Protein AF-A0A0K0E2K8-F1 (afdb_monomer)

Nearest PDB structures (foldseek):
  8th4-assembly1_A  TM=2.511E-01  e=9.649E+00  Homo sapiens

Secondary structure (DSSP, 8-state):
-HHHHHHHHHHHHHH-HHHHHHHHHHHHHT-HHHHHHHHHHHHHHHS-HHHHHHHHHHHHTTHHHHHHHHHHHHH----STT--HHHHHHHHS-HHHHHHHHH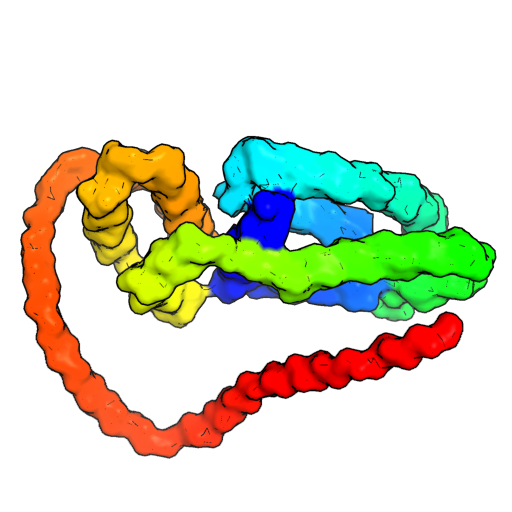HHHHHHHHHHH----HHHHHHHHHTHHHHHHHHHS---HHHHHHHHHHHHHHTTT-TTHHHHHHHHHHHHHHHHS---GGGS-SS--------------------------------------

Sequence (226 aa):
MIENCVAKIKVSATLDNDYNILMSNSLNEGRIDIVITLLQNKAIKFCTNFEGKMLNDFLKNMSPTVEVMDKYFKESSITGVKNNVLNVLGNVLDKNDYKEFENNLYKVRKLYSGAKLDDYYKNFYGKNHKIIDSLIYDSISKEKILKFMKELEDKLINDPRQEELRQFIINLYSIKHKDFKNTDISEKNIPIEEVEETKSNQYNTKNNEIHKNIDTIKISNSLKLE

Structure (mmCIF, N/CA/C/O backbone):
data_AF-A0A0K0E2K8-F1
#
_entry.id   AF-A0A0K0E2K8-F1
#
loop_
_atom_site.group_PDB
_atom_site.id
_atom_site.type_symbol
_atom_site.label_atom_id
_atom_site.label_alt_id
_atom_site.label_comp_id
_atom_site.label_asym_id
_atom_site.label_entity_id
_atom_site.label_seq_id
_atom_site.pdbx_PDB_ins_code
_atom_site.Cartn_x
_atom_site.Cartn_y
_atom_site.Cartn_z
_atom_site.occupancy
_atom_site.B_iso_or_equiv
_atom_site.auth_seq_id
_atom_site.auth_comp_id
_atom_site.auth_asym_id
_atom_site.auth_atom_id
_atom_site.pdbx_PDB_model_num
ATOM 1 N N . MET A 1 1 ? 1.856 -10.572 6.296 1.00 84.06 1 MET A N 1
ATOM 2 C CA . MET A 1 1 ? 1.903 -9.204 6.880 1.00 84.06 1 MET A CA 1
ATOM 3 C C . MET A 1 1 ? 2.219 -8.147 5.829 1.00 84.06 1 MET A C 1
ATOM 5 O O . MET A 1 1 ? 1.329 -7.366 5.533 1.00 84.06 1 MET A O 1
ATOM 9 N N . ILE A 1 2 ? 3.396 -8.156 5.180 1.00 89.50 2 ILE A N 1
ATOM 10 C CA . ILE A 1 2 ? 3.654 -7.265 4.021 1.00 89.50 2 ILE A CA 1
ATOM 11 C C . ILE A 1 2 ? 2.584 -7.464 2.936 1.00 89.50 2 ILE A C 1
ATOM 13 O O . ILE A 1 2 ? 2.007 -6.505 2.436 1.00 89.50 2 ILE A O 1
ATOM 17 N N . GLU A 1 3 ? 2.252 -8.722 2.641 1.00 89.75 3 GLU A N 1
ATOM 18 C CA . GLU A 1 3 ? 1.198 -9.075 1.685 1.00 89.75 3 GLU A CA 1
ATOM 19 C C . GLU A 1 3 ? -0.181 -8.529 2.080 1.00 89.75 3 GLU A C 1
ATOM 21 O O . GLU A 1 3 ? -0.920 -8.111 1.198 1.00 89.75 3 GLU A O 1
ATOM 26 N N . ASN A 1 4 ? -0.507 -8.444 3.378 1.00 89.44 4 ASN A N 1
ATOM 27 C CA . ASN A 1 4 ? -1.770 -7.853 3.832 1.00 89.44 4 ASN A CA 1
ATOM 28 C C . ASN A 1 4 ? -1.808 -6.357 3.530 1.00 89.44 4 ASN A C 1
ATOM 30 O O . ASN A 1 4 ? -2.803 -5.866 3.005 1.00 89.44 4 ASN A O 1
ATOM 34 N N . CYS A 1 5 ? -0.716 -5.640 3.810 1.00 93.62 5 CYS A N 1
ATOM 35 C CA . CYS A 1 5 ? -0.601 -4.227 3.462 1.00 93.62 5 CYS A CA 1
ATOM 36 C C . CYS A 1 5 ? -0.802 -4.012 1.964 1.00 93.62 5 CYS A C 1
ATOM 38 O O . CYS A 1 5 ? -1.668 -3.248 1.544 1.00 93.62 5 CYS A O 1
ATOM 40 N N . VAL A 1 6 ? -0.062 -4.756 1.142 1.00 95.69 6 VAL A N 1
ATOM 41 C CA . VAL A 1 6 ? -0.143 -4.637 -0.316 1.00 95.69 6 VAL A CA 1
ATOM 42 C C . VAL A 1 6 ? -1.520 -5.060 -0.837 1.00 95.69 6 VAL A C 1
ATOM 44 O O . VAL A 1 6 ? -2.041 -4.440 -1.761 1.00 95.69 6 VAL A O 1
ATOM 47 N N . ALA A 1 7 ? -2.175 -6.040 -0.215 1.00 92.31 7 ALA A N 1
ATOM 48 C CA . ALA A 1 7 ? -3.538 -6.425 -0.555 1.00 92.31 7 ALA A CA 1
ATOM 49 C C . ALA A 1 7 ? -4.560 -5.323 -0.229 1.00 92.31 7 ALA A C 1
ATOM 51 O O . ALA A 1 7 ? -5.406 -5.028 -1.071 1.00 92.31 7 ALA A O 1
ATOM 52 N N . LYS A 1 8 ? -4.459 -4.652 0.927 1.00 91.38 8 LYS A N 1
ATOM 53 C CA . LYS A 1 8 ? -5.293 -3.478 1.259 1.00 91.38 8 LYS A CA 1
ATOM 54 C C . LYS A 1 8 ? -5.076 -2.341 0.267 1.00 91.38 8 LYS A C 1
ATOM 56 O O . LYS A 1 8 ? -6.042 -1.747 -0.210 1.00 91.38 8 LYS A O 1
ATOM 61 N N . ILE A 1 9 ? -3.818 -2.085 -0.099 1.00 94.69 9 ILE A N 1
ATOM 62 C CA . ILE A 1 9 ? -3.463 -1.107 -1.133 1.00 94.69 9 ILE A CA 1
ATOM 63 C C . ILE A 1 9 ? -4.137 -1.471 -2.463 1.00 94.69 9 ILE A C 1
ATOM 65 O O . ILE A 1 9 ? -4.734 -0.597 -3.087 1.00 94.69 9 ILE A O 1
ATOM 69 N N . LYS A 1 10 ? -4.124 -2.744 -2.877 1.00 91.12 10 LYS A N 1
ATOM 70 C CA . LYS A 1 10 ? -4.803 -3.204 -4.103 1.00 91.12 10 LYS A CA 1
ATOM 71 C C . LYS A 1 10 ? -6.309 -3.024 -4.053 1.00 91.12 10 LYS A C 1
ATOM 73 O O . LYS A 1 10 ? -6.878 -2.550 -5.026 1.00 91.12 10 LYS A O 1
ATOM 78 N N . VAL A 1 11 ? -6.952 -3.357 -2.935 1.00 88.25 11 VAL A N 1
ATOM 79 C CA . VAL A 1 11 ? -8.388 -3.093 -2.776 1.00 88.25 11 VAL A CA 1
ATOM 80 C C . VAL A 1 11 ? -8.652 -1.597 -2.916 1.00 88.25 11 VAL A C 1
ATOM 82 O O . VAL A 1 11 ? -9.520 -1.207 -3.685 1.00 88.25 11 VAL A O 1
ATOM 85 N N . SER A 1 12 ? -7.840 -0.742 -2.290 1.00 89.38 12 SER A N 1
ATOM 86 C CA . SER A 1 12 ? -7.964 0.710 -2.466 1.00 89.38 12 SER A CA 1
ATOM 87 C C . SER A 1 12 ? -7.732 1.168 -3.913 1.00 89.38 12 SER A C 1
ATOM 89 O O . SER A 1 12 ? -8.353 2.126 -4.360 1.00 89.38 12 SER A O 1
ATOM 91 N N . ALA A 1 13 ? -6.874 0.474 -4.667 1.00 90.00 13 ALA A N 1
ATOM 92 C CA . ALA A 1 13 ? -6.602 0.766 -6.072 1.00 90.00 13 ALA A CA 1
ATOM 93 C C . ALA A 1 13 ? -7.797 0.444 -6.983 1.00 90.00 13 ALA A C 1
ATOM 95 O O . ALA A 1 13 ? -7.934 1.064 -8.029 1.00 90.00 13 ALA A O 1
ATOM 96 N N . THR A 1 14 ? -8.705 -0.454 -6.578 1.00 85.19 14 THR A N 1
ATOM 97 C CA . THR A 1 14 ? -9.962 -0.679 -7.323 1.00 85.19 14 THR A CA 1
ATOM 98 C C . THR A 1 14 ? -10.875 0.550 -7.328 1.00 85.19 14 THR A C 1
ATOM 100 O O . THR A 1 14 ? -11.688 0.707 -8.233 1.00 85.19 14 THR A O 1
ATOM 103 N N . LEU A 1 15 ? -10.706 1.434 -6.339 1.00 83.88 15 LEU A N 1
ATOM 104 C CA . LEU A 1 15 ? -11.428 2.696 -6.197 1.00 83.88 15 LEU A CA 1
ATOM 105 C C . LEU A 1 15 ? -10.665 3.905 -6.747 1.00 83.88 15 LEU A C 1
ATOM 107 O O . LEU A 1 15 ? -11.271 4.926 -7.056 1.00 83.88 15 LEU A O 1
ATOM 111 N N . ASP A 1 16 ? -9.341 3.803 -6.839 1.00 88.06 16 ASP A N 1
ATOM 112 C CA . ASP A 1 16 ? -8.445 4.874 -7.270 1.00 88.06 16 ASP A CA 1
ATOM 113 C C . ASP A 1 16 ? -7.843 4.518 -8.632 1.00 88.06 16 ASP A C 1
ATOM 115 O O . ASP A 1 16 ? -6.760 3.933 -8.734 1.00 88.06 16 ASP A O 1
ATOM 119 N N . ASN A 1 17 ? -8.598 4.828 -9.687 1.00 86.50 17 ASN A N 1
ATOM 120 C CA . ASN A 1 17 ? -8.241 4.461 -11.054 1.00 86.50 17 ASN A CA 1
ATOM 121 C C . ASN A 1 17 ? -6.915 5.095 -11.503 1.00 86.50 17 ASN A C 1
ATOM 123 O O . ASN A 1 17 ? -6.103 4.419 -12.132 1.00 86.50 17 ASN A O 1
ATOM 127 N N . ASP A 1 18 ? -6.665 6.354 -11.134 1.00 88.81 18 ASP A N 1
ATOM 128 C CA . ASP A 1 18 ? -5.425 7.057 -11.477 1.00 88.81 18 ASP A CA 1
ATOM 129 C C . ASP A 1 18 ? -4.217 6.366 -10.839 1.00 88.81 18 ASP A C 1
ATOM 131 O O . ASP A 1 18 ? -3.216 6.101 -11.510 1.00 88.81 18 ASP A O 1
ATOM 135 N N . TYR A 1 19 ? -4.334 5.986 -9.562 1.00 92.50 19 TYR A N 1
ATOM 136 C CA . TYR A 1 19 ? -3.318 5.179 -8.895 1.00 92.50 19 TYR A CA 1
ATOM 137 C C . TYR A 1 19 ? -3.107 3.835 -9.592 1.00 92.50 19 TYR A C 1
ATOM 139 O O . TYR A 1 19 ? -1.965 3.432 -9.804 1.00 92.50 19 TYR A O 1
ATOM 147 N N . ASN A 1 20 ? -4.185 3.124 -9.931 1.00 91.31 20 ASN A N 1
ATOM 148 C CA . ASN A 1 20 ? -4.094 1.796 -10.531 1.00 91.31 20 ASN A CA 1
ATOM 149 C C . ASN A 1 20 ? -3.420 1.837 -11.912 1.00 91.31 20 ASN A C 1
ATOM 151 O O . ASN A 1 20 ? -2.533 1.027 -12.190 1.00 91.31 20 ASN A O 1
ATOM 155 N N . ILE A 1 21 ? -3.784 2.814 -12.748 1.00 89.94 21 ILE A N 1
ATOM 156 C CA . ILE A 1 21 ? -3.154 3.049 -14.053 1.00 89.94 21 ILE A CA 1
ATOM 157 C C . ILE A 1 21 ? -1.671 3.372 -13.869 1.00 89.94 21 ILE A C 1
ATOM 159 O O . ILE A 1 21 ? -0.822 2.741 -14.500 1.00 89.94 21 ILE A O 1
ATOM 163 N N . LEU A 1 22 ? -1.339 4.309 -12.976 1.00 91.50 22 LEU A N 1
ATOM 164 C CA . LEU A 1 22 ? 0.045 4.717 -12.747 1.00 91.50 22 LEU A CA 1
ATOM 165 C C . LEU A 1 22 ? 0.896 3.573 -12.183 1.00 91.50 22 LEU A C 1
ATOM 167 O O . LEU A 1 22 ? 2.022 3.373 -12.636 1.00 91.50 22 LEU A O 1
ATOM 171 N N . MET A 1 23 ? 0.362 2.793 -11.242 1.00 93.06 23 MET A N 1
ATOM 172 C CA . MET A 1 23 ? 1.020 1.604 -10.698 1.00 93.06 23 MET A CA 1
ATOM 173 C C . MET A 1 23 ? 1.280 0.566 -11.792 1.00 93.06 23 MET A C 1
ATOM 175 O O . MET A 1 23 ? 2.405 0.088 -11.926 1.00 93.06 23 MET A O 1
ATOM 179 N N . SER A 1 24 ? 0.268 0.245 -12.603 1.00 91.31 24 SER A N 1
ATOM 180 C CA . SER A 1 24 ? 0.392 -0.709 -13.709 1.00 91.31 24 SER A CA 1
ATOM 181 C C . SER A 1 24 ? 1.441 -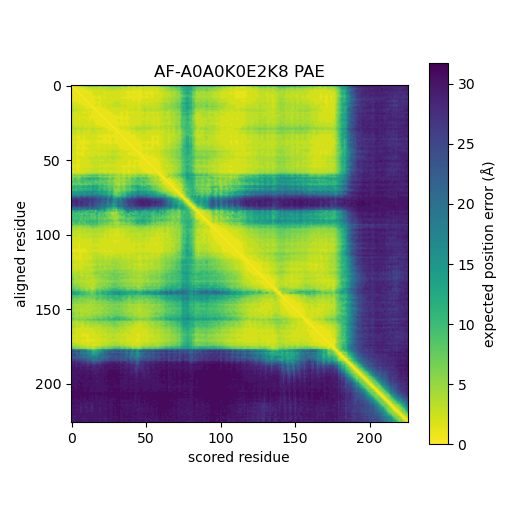0.260 -14.730 1.00 91.31 24 SER A C 1
ATOM 183 O O . SER A 1 24 ? 2.334 -1.032 -15.077 1.00 91.31 24 SER A O 1
ATOM 185 N N . ASN A 1 25 ? 1.391 1.003 -15.160 1.00 88.50 25 ASN A N 1
ATOM 186 C CA . ASN A 1 25 ? 2.360 1.556 -16.107 1.00 88.50 25 ASN A CA 1
ATOM 187 C C . ASN A 1 25 ? 3.774 1.545 -15.521 1.00 88.50 25 ASN A C 1
ATOM 189 O O . ASN A 1 25 ? 4.689 1.044 -16.163 1.00 88.50 25 ASN A O 1
ATOM 193 N N . SER A 1 26 ? 3.943 1.979 -14.269 1.00 89.38 26 SER A N 1
ATOM 194 C CA . SER A 1 26 ? 5.252 2.001 -13.601 1.00 89.38 26 SER A CA 1
ATOM 195 C C . SER A 1 26 ? 5.842 0.600 -13.445 1.00 89.38 26 SER A C 1
ATOM 197 O O . SER A 1 26 ? 7.031 0.390 -13.691 1.00 89.38 26 SER A O 1
ATOM 199 N N . LEU A 1 27 ? 5.014 -0.387 -13.082 1.00 90.31 27 LEU A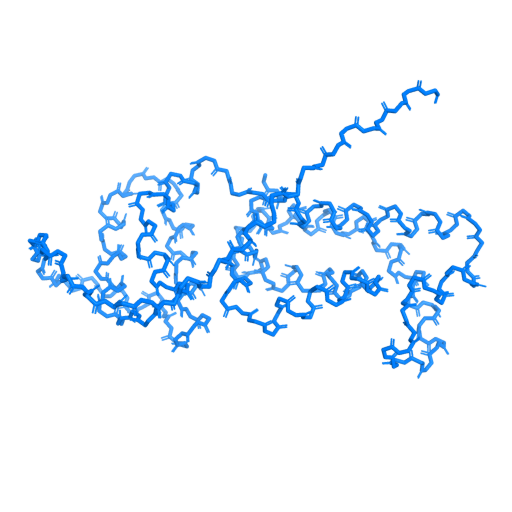 N 1
ATOM 200 C CA . LEU A 1 27 ? 5.427 -1.786 -13.022 1.00 90.31 27 LEU A CA 1
ATOM 201 C C . LEU A 1 27 ? 5.850 -2.289 -14.398 1.00 90.31 27 LEU A C 1
ATOM 203 O O . LEU A 1 27 ? 6.875 -2.960 -14.476 1.00 90.31 27 LEU A O 1
ATOM 207 N N . ASN A 1 28 ? 5.099 -1.986 -15.459 1.00 87.38 28 ASN A N 1
ATOM 208 C CA . ASN A 1 28 ? 5.380 -2.434 -16.826 1.00 87.38 28 ASN A CA 1
ATOM 209 C C . ASN A 1 28 ? 6.630 -1.781 -17.415 1.00 87.38 28 ASN A C 1
ATOM 211 O O . ASN A 1 28 ? 7.426 -2.472 -18.042 1.00 87.38 28 ASN A O 1
ATOM 215 N N . GLU A 1 29 ? 6.825 -0.492 -17.157 1.00 85.44 29 GLU A N 1
ATOM 216 C CA . GLU A 1 29 ? 7.977 0.281 -17.616 1.00 85.44 29 GLU A CA 1
ATOM 217 C C . GLU A 1 29 ? 9.244 -0.024 -16.813 1.00 85.44 29 GLU A C 1
ATOM 219 O O . GLU A 1 29 ? 10.335 0.271 -17.277 1.00 85.44 29 GLU A O 1
ATOM 224 N N . GLY A 1 30 ? 9.132 -0.617 -15.620 1.00 84.94 30 GLY A N 1
ATOM 225 C CA . GLY A 1 30 ? 10.277 -0.881 -14.745 1.00 84.94 30 GLY A CA 1
ATOM 226 C C . GLY A 1 30 ? 10.681 0.309 -13.871 1.00 84.94 30 GLY A C 1
ATOM 227 O O . GLY A 1 30 ? 11.803 0.352 -13.375 1.00 84.94 30 GLY A O 1
ATOM 228 N N . ARG A 1 31 ? 9.771 1.263 -13.643 1.00 86.50 31 ARG A N 1
ATOM 229 C CA . ARG A 1 31 ? 9.941 2.405 -12.730 1.00 86.50 31 ARG A CA 1
ATOM 230 C C . ARG A 1 31 ? 9.790 1.989 -11.266 1.00 86.50 31 ARG A C 1
ATOM 232 O O . ARG A 1 31 ? 8.812 2.336 -10.603 1.00 86.50 31 ARG A O 1
ATOM 239 N N . ILE A 1 32 ? 10.744 1.195 -10.770 1.00 88.25 32 ILE A N 1
ATOM 240 C CA . ILE A 1 32 ? 10.777 0.707 -9.379 1.00 88.25 32 ILE A CA 1
ATOM 241 C C . ILE A 1 32 ? 10.710 1.877 -8.383 1.00 88.25 32 ILE A C 1
ATOM 243 O O . ILE A 1 32 ? 10.009 1.778 -7.379 1.00 88.25 32 ILE A O 1
ATOM 247 N N . ASP A 1 33 ? 11.371 2.992 -8.685 1.00 87.31 33 ASP A N 1
ATOM 248 C CA . ASP A 1 33 ? 11.348 4.243 -7.920 1.00 87.31 33 ASP A CA 1
ATOM 249 C C . ASP A 1 33 ? 9.920 4.785 -7.703 1.00 87.31 33 ASP A C 1
ATOM 251 O O . ASP A 1 33 ? 9.506 5.070 -6.570 1.00 87.31 33 ASP A O 1
ATOM 255 N N . ILE A 1 34 ? 9.122 4.845 -8.774 1.00 88.56 34 ILE A N 1
ATOM 256 C CA . ILE A 1 34 ? 7.721 5.276 -8.705 1.00 88.56 34 ILE A CA 1
ATOM 257 C C . ILE A 1 34 ? 6.893 4.230 -7.962 1.00 88.56 34 ILE A C 1
ATOM 259 O O . ILE A 1 34 ? 6.102 4.584 -7.089 1.00 88.56 34 ILE A O 1
ATOM 263 N N . VAL A 1 35 ? 7.085 2.941 -8.253 1.00 91.69 35 VAL A N 1
ATOM 264 C CA . VAL A 1 35 ? 6.343 1.857 -7.591 1.00 91.69 35 VAL A CA 1
ATOM 265 C C . VAL A 1 35 ? 6.552 1.885 -6.075 1.00 91.69 35 VAL A C 1
ATOM 267 O O . VAL A 1 35 ? 5.577 1.795 -5.328 1.00 91.69 35 VAL A O 1
ATOM 270 N N . ILE A 1 36 ? 7.792 2.058 -5.608 1.00 92.19 36 ILE A N 1
ATOM 271 C CA . ILE A 1 36 ? 8.114 2.205 -4.181 1.00 92.19 36 ILE A CA 1
ATOM 272 C C . ILE A 1 36 ? 7.357 3.395 -3.598 1.00 92.19 36 ILE A C 1
ATOM 274 O O . ILE A 1 36 ? 6.627 3.228 -2.623 1.00 92.19 36 ILE A O 1
ATOM 278 N N . THR A 1 37 ? 7.458 4.564 -4.232 1.00 91.12 37 THR A N 1
ATOM 279 C CA . THR A 1 37 ? 6.784 5.789 -3.780 1.00 91.12 37 THR A CA 1
ATOM 280 C C . THR A 1 37 ? 5.268 5.595 -3.670 1.00 91.12 37 THR A C 1
ATOM 282 O O . THR A 1 37 ? 4.648 5.954 -2.667 1.00 91.12 37 THR A O 1
ATOM 285 N N . LEU A 1 38 ? 4.650 4.969 -4.673 1.00 93.62 38 LEU A N 1
ATOM 286 C CA . LEU A 1 38 ? 3.217 4.682 -4.697 1.00 93.62 38 LEU A CA 1
ATOM 287 C C . LEU A 1 38 ? 2.792 3.711 -3.594 1.00 93.62 38 LEU A C 1
ATOM 289 O O . LEU A 1 38 ? 1.749 3.910 -2.965 1.00 93.62 38 LEU A O 1
ATOM 293 N N . LEU A 1 39 ? 3.571 2.654 -3.362 1.00 95.75 39 LEU A N 1
ATOM 294 C CA . LEU A 1 39 ? 3.308 1.695 -2.293 1.00 95.75 39 LEU A CA 1
ATOM 295 C C . LEU A 1 39 ? 3.432 2.359 -0.920 1.00 95.75 39 LEU A C 1
ATOM 297 O O . LEU A 1 39 ? 2.532 2.210 -0.098 1.00 95.75 39 LEU A O 1
ATOM 301 N N . GLN A 1 40 ? 4.486 3.143 -0.690 1.00 94.25 40 GLN A N 1
ATOM 302 C CA . GLN A 1 40 ? 4.710 3.857 0.570 1.00 94.25 40 GLN A CA 1
ATOM 303 C C . GLN A 1 40 ? 3.595 4.864 0.865 1.00 94.25 40 GLN A C 1
ATOM 305 O O . GLN A 1 40 ? 3.023 4.855 1.956 1.00 94.25 40 GLN A O 1
ATOM 310 N N . ASN A 1 41 ? 3.212 5.671 -0.127 1.00 93.00 41 ASN A N 1
ATOM 311 C CA . ASN A 1 41 ? 2.164 6.679 0.030 1.00 93.00 41 ASN A CA 1
ATOM 312 C C . ASN A 1 41 ? 0.802 6.062 0.367 1.00 93.00 41 ASN A C 1
ATOM 314 O O . ASN A 1 41 ? 0.065 6.597 1.199 1.00 93.00 41 ASN A O 1
ATOM 318 N N . LYS A 1 42 ? 0.450 4.926 -0.249 1.00 92.88 42 LYS A N 1
ATOM 319 C CA . LYS A 1 42 ? -0.787 4.212 0.098 1.00 92.88 42 LYS A CA 1
ATOM 320 C C . LYS A 1 42 ? -0.674 3.469 1.426 1.00 92.88 42 LYS A C 1
ATOM 322 O O . LYS A 1 42 ? -1.663 3.424 2.156 1.00 92.88 42 LYS A O 1
ATOM 327 N N . ALA A 1 43 ? 0.497 2.937 1.772 1.00 93.94 43 ALA A N 1
ATOM 328 C CA . ALA A 1 43 ? 0.702 2.220 3.027 1.00 93.94 43 ALA A CA 1
ATOM 329 C C . ALA A 1 43 ? 0.434 3.097 4.253 1.00 93.94 43 ALA A C 1
ATOM 331 O O . ALA A 1 43 ? -0.201 2.629 5.191 1.00 93.94 43 ALA A O 1
ATOM 332 N N . ILE A 1 44 ? 0.823 4.377 4.207 1.00 91.25 44 ILE A N 1
ATOM 333 C CA . ILE A 1 44 ? 0.545 5.358 5.274 1.00 91.25 44 ILE A CA 1
ATOM 334 C C . ILE A 1 44 ? -0.957 5.464 5.573 1.00 91.25 44 ILE A C 1
ATOM 336 O O . ILE A 1 44 ? -1.342 5.708 6.712 1.00 91.25 44 ILE A O 1
ATOM 340 N N . LYS A 1 45 ? -1.810 5.287 4.557 1.00 88.69 45 LYS A N 1
ATOM 341 C CA . LYS A 1 45 ? -3.267 5.382 4.708 1.00 88.69 45 LYS A CA 1
ATOM 342 C C . LYS A 1 45 ? -3.914 4.044 5.056 1.00 88.69 45 LYS A C 1
ATOM 344 O O . LYS A 1 45 ? -4.823 4.003 5.870 1.00 88.69 45 LYS A O 1
ATOM 349 N N . PHE A 1 46 ? -3.501 2.954 4.415 1.00 91.19 46 PHE A N 1
ATOM 350 C CA . PHE A 1 46 ? -4.261 1.697 4.450 1.00 91.19 46 PHE A CA 1
ATOM 351 C C . PHE A 1 46 ? -3.681 0.621 5.360 1.00 91.19 46 PHE A C 1
ATOM 353 O O . PHE A 1 46 ? -4.383 -0.341 5.667 1.00 91.19 46 PHE A O 1
ATOM 360 N N . CYS A 1 47 ? -2.422 0.745 5.765 1.00 92.12 47 CYS A N 1
ATOM 361 C CA . CYS A 1 47 ? -1.738 -0.282 6.534 1.00 92.12 47 CYS A CA 1
ATOM 362 C C . CYS A 1 47 ? -1.570 0.151 7.985 1.00 92.12 47 CYS A C 1
ATOM 364 O O . CYS A 1 47 ? -1.487 1.338 8.296 1.00 92.12 47 CYS A O 1
ATOM 366 N N . THR A 1 48 ? -1.471 -0.825 8.883 1.00 90.69 48 THR A N 1
ATOM 367 C CA . THR A 1 48 ? -1.059 -0.528 10.256 1.00 90.69 48 THR A CA 1
ATOM 368 C C . THR A 1 48 ? 0.388 -0.033 10.267 1.00 90.69 48 THR A C 1
ATOM 370 O O . THR A 1 48 ? 1.176 -0.354 9.373 1.00 90.69 48 THR A O 1
ATOM 373 N N . ASN A 1 49 ? 0.782 0.698 11.313 1.00 89.81 49 ASN A N 1
ATOM 374 C CA . ASN A 1 49 ? 2.167 1.166 11.474 1.00 89.81 49 ASN A CA 1
ATOM 375 C C . ASN A 1 49 ? 3.185 0.022 11.355 1.00 89.81 49 ASN A C 1
ATOM 377 O O . ASN A 1 49 ? 4.251 0.185 10.761 1.00 89.81 49 ASN A O 1
ATOM 381 N N . PHE A 1 50 ? 2.845 -1.145 11.905 1.00 91.25 50 PHE A N 1
ATOM 382 C CA . PHE A 1 50 ? 3.697 -2.324 11.846 1.00 91.25 50 PHE A CA 1
ATOM 383 C C . PHE A 1 50 ? 3.830 -2.860 10.416 1.00 91.25 50 PHE A C 1
ATOM 385 O O . PHE A 1 50 ? 4.939 -3.054 9.922 1.00 91.25 50 PHE A O 1
ATOM 392 N N . GLU A 1 51 ? 2.713 -3.047 9.719 1.00 93.00 51 GLU A N 1
ATOM 393 C CA . GLU A 1 51 ? 2.713 -3.511 8.334 1.00 93.00 51 GLU A CA 1
ATOM 394 C C . GLU A 1 51 ? 3.422 -2.540 7.380 1.00 93.00 51 GLU A C 1
ATOM 396 O O . GLU A 1 51 ? 4.214 -2.971 6.541 1.00 93.00 51 GLU A O 1
ATOM 401 N N . GLY A 1 52 ? 3.167 -1.235 7.527 1.00 93.75 52 GLY A N 1
ATOM 402 C CA . GLY A 1 52 ? 3.825 -0.187 6.750 1.00 93.75 52 GLY A CA 1
ATOM 403 C C . GLY A 1 52 ? 5.334 -0.169 6.987 1.00 93.75 52 GLY A C 1
ATOM 404 O O . GLY A 1 52 ? 6.104 -0.040 6.037 1.00 93.75 52 GLY A O 1
ATOM 405 N N . LYS A 1 53 ? 5.779 -0.396 8.230 1.00 93.94 53 LYS A N 1
ATOM 406 C CA . LYS A 1 53 ? 7.203 -0.558 8.548 1.00 93.94 53 LYS A CA 1
ATOM 407 C C . LYS A 1 53 ? 7.805 -1.783 7.857 1.00 93.94 53 LYS A C 1
ATOM 409 O O . LYS A 1 53 ? 8.842 -1.645 7.220 1.00 93.94 53 LYS A O 1
ATOM 414 N N . MET A 1 54 ? 7.151 -2.946 7.914 1.00 94.31 54 MET A N 1
ATOM 415 C CA . MET A 1 54 ? 7.658 -4.147 7.233 1.00 94.31 54 MET A CA 1
ATOM 416 C C . MET A 1 54 ? 7.736 -3.965 5.713 1.00 94.31 54 MET A C 1
ATOM 418 O O . MET A 1 54 ? 8.695 -4.412 5.087 1.00 94.31 54 MET A O 1
ATOM 422 N N . LEU A 1 55 ? 6.742 -3.303 5.113 1.00 95.38 55 LEU A N 1
ATOM 423 C CA . LEU A 1 55 ? 6.783 -2.958 3.694 1.00 95.38 55 LEU A CA 1
ATOM 424 C C . LEU A 1 55 ? 7.946 -2.006 3.397 1.00 95.38 55 LEU A C 1
ATOM 426 O O . LEU A 1 55 ? 8.683 -2.236 2.445 1.00 95.38 55 LEU A O 1
ATOM 430 N N . ASN A 1 56 ? 8.153 -0.980 4.222 1.00 93.62 56 ASN A N 1
ATOM 431 C CA . ASN A 1 56 ? 9.276 -0.059 4.068 1.00 93.62 56 ASN A CA 1
ATOM 432 C C . ASN A 1 56 ? 10.624 -0.772 4.158 1.00 93.62 56 ASN A C 1
ATOM 434 O O . ASN A 1 56 ? 11.493 -0.509 3.334 1.00 93.62 56 ASN A O 1
ATOM 438 N N . ASP A 1 57 ? 10.799 -1.681 5.113 1.00 93.56 57 ASP A N 1
ATOM 439 C CA . ASP A 1 57 ? 12.041 -2.441 5.260 1.00 93.56 57 ASP A CA 1
ATOM 440 C C . ASP A 1 57 ? 12.279 -3.360 4.049 1.00 93.56 57 ASP A C 1
ATOM 442 O O . ASP A 1 57 ? 13.399 -3.452 3.552 1.00 93.56 57 ASP A O 1
ATOM 446 N N . PHE A 1 58 ? 11.221 -3.960 3.492 1.00 93.56 58 PHE A N 1
ATOM 447 C CA . PHE A 1 58 ? 11.312 -4.704 2.233 1.00 93.56 58 PHE A CA 1
ATOM 448 C C . PHE A 1 58 ? 11.701 -3.812 1.046 1.00 93.56 58 PHE A C 1
ATOM 450 O O . PHE A 1 58 ? 12.571 -4.188 0.262 1.00 93.56 58 PHE A O 1
ATOM 457 N N . LEU A 1 59 ? 11.081 -2.637 0.908 1.00 93.25 59 LEU A N 1
ATOM 458 C CA . LEU A 1 59 ? 11.333 -1.724 -0.211 1.00 93.25 59 LEU A CA 1
ATOM 459 C C . LEU A 1 59 ? 12.711 -1.054 -0.117 1.00 93.25 59 LEU A C 1
ATOM 461 O O . LEU A 1 59 ? 13.334 -0.828 -1.148 1.00 93.25 59 LEU A O 1
ATOM 465 N N . LYS A 1 60 ? 13.234 -0.808 1.092 1.00 89.69 60 LYS A N 1
ATOM 466 C CA . LYS A 1 60 ? 14.600 -0.293 1.307 1.00 89.69 60 LYS A CA 1
ATOM 467 C C . LYS A 1 60 ? 15.681 -1.213 0.749 1.00 89.69 60 LYS A C 1
ATOM 469 O O . LYS A 1 60 ? 16.712 -0.731 0.298 1.00 89.69 60 LYS A O 1
ATOM 474 N N . ASN A 1 61 ? 15.440 -2.523 0.715 1.00 86.88 61 ASN A N 1
ATOM 475 C CA . ASN A 1 61 ? 16.375 -3.462 0.092 1.00 86.88 61 ASN A CA 1
ATOM 476 C C . ASN A 1 61 ? 16.476 -3.279 -1.434 1.00 86.88 61 ASN A C 1
ATOM 478 O O . ASN A 1 61 ? 17.362 -3.859 -2.053 1.00 86.88 61 ASN A O 1
ATOM 482 N N . MET A 1 62 ? 15.588 -2.482 -2.039 1.00 87.44 62 MET A N 1
ATOM 483 C CA . MET A 1 62 ? 15.622 -2.123 -3.458 1.00 87.44 62 MET A CA 1
ATOM 484 C C . MET A 1 62 ? 16.334 -0.786 -3.710 1.00 87.44 62 MET A C 1
ATOM 486 O O . MET A 1 62 ? 16.539 -0.432 -4.869 1.00 87.44 62 MET A O 1
ATOM 490 N N . SER A 1 63 ? 16.719 -0.042 -2.663 1.00 81.81 63 SER A N 1
ATOM 491 C CA . SER A 1 63 ? 17.361 1.273 -2.801 1.00 81.81 63 SER A CA 1
ATOM 492 C C . SER A 1 63 ? 18.610 1.263 -3.689 1.00 81.81 63 SER A C 1
ATOM 494 O O . SER A 1 63 ? 18.686 2.135 -4.548 1.00 81.81 63 SER A O 1
ATOM 496 N N . PRO A 1 64 ? 19.533 0.279 -3.602 1.00 82.94 64 PRO A N 1
ATOM 497 C CA . PRO A 1 64 ? 20.687 0.242 -4.505 1.00 82.94 64 PRO A CA 1
ATOM 498 C C . PRO A 1 64 ? 20.280 0.188 -5.984 1.00 82.94 64 PRO A C 1
ATOM 500 O O . PRO A 1 64 ? 20.852 0.872 -6.826 1.00 82.94 64 PRO A O 1
ATOM 503 N N . THR A 1 65 ? 19.229 -0.568 -6.308 1.00 83.31 65 THR A N 1
ATOM 504 C CA . THR A 1 65 ? 18.692 -0.636 -7.672 1.00 83.31 65 THR A CA 1
ATOM 505 C C . THR A 1 65 ? 18.065 0.682 -8.110 1.00 83.31 65 THR A C 1
ATOM 507 O O . THR A 1 65 ? 18.245 1.083 -9.256 1.00 83.31 65 THR A O 1
ATOM 510 N N . VAL A 1 66 ? 17.364 1.377 -7.211 1.00 83.94 66 VAL A N 1
ATOM 511 C CA . VAL A 1 66 ? 16.820 2.716 -7.486 1.00 83.94 66 VAL A CA 1
ATOM 512 C C . VAL A 1 66 ? 17.942 3.724 -7.741 1.00 83.94 66 VAL A C 1
ATOM 514 O O . VAL A 1 66 ? 17.846 4.505 -8.678 1.00 83.94 66 VAL A O 1
ATOM 517 N N . GLU A 1 67 ? 19.033 3.679 -6.978 1.00 82.50 67 GLU A N 1
ATOM 518 C CA . GLU A 1 67 ? 20.192 4.559 -7.181 1.00 82.50 67 GLU A CA 1
ATOM 519 C C . GLU A 1 67 ? 20.869 4.321 -8.537 1.00 82.50 67 GLU A C 1
ATOM 521 O O . GLU A 1 67 ? 21.222 5.277 -9.233 1.00 82.50 67 GLU A O 1
ATOM 526 N N . VAL A 1 68 ? 21.002 3.054 -8.947 1.00 75.25 68 VAL A N 1
ATOM 527 C CA . VAL A 1 68 ? 21.496 2.691 -10.282 1.00 75.25 68 VAL A CA 1
ATOM 528 C C . VAL A 1 68 ? 20.572 3.257 -11.358 1.00 75.25 68 VAL A C 1
ATOM 530 O O . VAL A 1 68 ? 21.055 3.914 -12.277 1.00 75.25 68 VAL A O 1
ATOM 533 N N . MET A 1 69 ? 19.253 3.076 -11.235 1.00 77.00 69 MET A N 1
ATOM 534 C CA . MET A 1 69 ? 18.291 3.674 -12.168 1.00 77.00 69 MET A CA 1
ATOM 535 C C . MET A 1 69 ? 18.458 5.194 -12.237 1.00 77.00 69 MET A C 1
ATOM 537 O O . MET A 1 69 ? 18.622 5.741 -13.324 1.00 77.00 69 MET A O 1
ATOM 541 N N . ASP A 1 70 ? 18.457 5.876 -11.094 1.00 76.31 70 ASP A N 1
ATOM 542 C CA . ASP A 1 70 ? 18.552 7.333 -11.017 1.00 76.31 70 ASP A CA 1
ATOM 543 C C . ASP A 1 70 ? 19.817 7.867 -11.682 1.00 76.31 70 ASP A C 1
ATOM 545 O O . ASP A 1 70 ? 19.767 8.925 -12.307 1.00 76.31 70 ASP A O 1
ATOM 549 N N . LYS A 1 71 ? 20.938 7.145 -11.600 1.00 70.62 71 LYS A N 1
ATOM 550 C CA . LYS A 1 71 ? 22.169 7.511 -12.310 1.00 70.62 71 LYS A CA 1
ATOM 551 C C . LYS A 1 71 ? 21.939 7.587 -13.822 1.00 70.62 71 LYS A C 1
ATOM 553 O O . LYS A 1 71 ? 22.319 8.572 -14.442 1.00 70.62 71 LYS A O 1
ATOM 558 N N . TYR A 1 72 ? 21.248 6.607 -14.399 1.00 64.69 72 TYR A N 1
ATOM 559 C CA . TYR A 1 72 ? 20.997 6.558 -15.842 1.00 64.69 72 TYR A CA 1
ATOM 560 C C . TYR A 1 72 ? 19.806 7.415 -16.290 1.00 64.69 72 TYR A C 1
ATOM 562 O O . TYR A 1 72 ? 19.826 7.947 -17.398 1.00 64.69 72 TYR A O 1
ATOM 570 N N . PHE A 1 73 ? 18.792 7.614 -15.440 1.00 65.06 73 PHE A N 1
ATOM 571 C CA . PHE A 1 73 ? 17.623 8.440 -15.772 1.00 65.06 73 PHE A CA 1
ATOM 572 C C . PHE A 1 73 ? 17.783 9.922 -15.443 1.00 65.06 73 PHE A C 1
ATOM 574 O O . PHE A 1 73 ? 17.170 10.736 -16.125 1.00 65.06 73 PHE A O 1
ATOM 581 N N . LYS A 1 74 ? 18.625 10.319 -14.479 1.00 54.31 74 LYS A N 1
ATOM 582 C CA . LYS A 1 74 ? 19.035 11.732 -14.365 1.00 54.31 74 LYS A CA 1
ATOM 583 C C . LYS A 1 74 ? 19.830 12.167 -15.592 1.00 54.31 74 LYS A C 1
ATOM 585 O O . LYS A 1 74 ? 19.696 13.306 -16.026 1.00 54.31 74 LYS A O 1
ATOM 590 N N . GLU A 1 75 ? 20.622 11.257 -16.156 1.00 45.38 75 GLU A N 1
ATOM 591 C CA . GLU A 1 75 ? 21.374 11.491 -17.389 1.00 45.38 75 GLU A CA 1
ATOM 592 C C . GLU A 1 75 ? 20.482 11.400 -18.636 1.00 45.38 75 GLU A C 1
ATOM 594 O O . GLU A 1 75 ? 20.681 12.144 -19.598 1.00 45.38 75 GLU A O 1
ATOM 599 N N . SER A 1 76 ? 19.440 10.561 -18.619 1.00 44.00 76 SER A N 1
ATOM 600 C CA . SER A 1 76 ? 18.457 10.514 -19.695 1.00 44.00 76 SER A CA 1
ATOM 601 C C . SER A 1 76 ? 17.348 11.543 -19.450 1.00 44.00 76 SER A C 1
ATOM 603 O O . SER A 1 76 ? 16.351 11.274 -18.786 1.00 44.00 76 SER A O 1
ATOM 605 N N . SER A 1 77 ? 17.415 12.697 -20.103 1.00 44.47 77 SER A N 1
ATOM 606 C CA . SER A 1 77 ? 16.278 13.623 -20.274 1.00 44.47 77 SER A CA 1
ATOM 607 C C . SER A 1 77 ? 15.082 13.011 -21.040 1.00 44.47 77 SER A C 1
ATOM 609 O O . SER A 1 77 ? 14.198 13.714 -21.524 1.00 44.47 77 SER A O 1
ATOM 611 N N . ILE A 1 78 ? 15.032 11.684 -21.158 1.00 43.91 78 ILE A N 1
ATOM 612 C CA . ILE A 1 78 ? 14.108 10.918 -21.972 1.00 43.91 78 ILE A CA 1
ATOM 613 C C . ILE A 1 78 ? 13.000 10.358 -21.075 1.00 43.91 78 ILE A C 1
ATOM 615 O O . ILE A 1 78 ? 12.835 9.156 -20.904 1.00 43.91 78 ILE A O 1
ATOM 619 N N . THR A 1 79 ? 12.215 11.256 -20.490 1.00 43.44 79 THR A N 1
ATOM 620 C CA . THR A 1 79 ? 11.017 10.937 -19.693 1.00 43.44 79 THR A CA 1
ATOM 621 C C . THR A 1 79 ? 9.771 10.696 -20.554 1.00 43.44 79 THR A C 1
ATOM 623 O O . THR A 1 79 ? 8.643 10.756 -20.069 1.00 43.44 79 THR A O 1
ATOM 626 N N . GLY A 1 80 ? 9.943 10.418 -21.848 1.00 41.03 80 GLY A N 1
ATOM 627 C CA . GLY A 1 80 ? 8.843 9.991 -22.702 1.00 41.03 80 GLY A CA 1
ATOM 628 C C . GLY A 1 80 ? 8.572 8.501 -22.525 1.00 41.03 80 GLY A C 1
ATOM 629 O O . GLY A 1 80 ? 9.508 7.713 -22.481 1.00 41.03 80 GLY A O 1
ATOM 630 N N . VAL A 1 81 ? 7.297 8.106 -22.568 1.00 43.94 81 VAL A N 1
ATOM 631 C CA . VAL A 1 81 ? 6.800 6.711 -22.684 1.00 43.94 81 VAL A CA 1
ATOM 632 C C . VAL A 1 81 ? 7.567 5.879 -23.734 1.00 43.94 81 VAL A C 1
ATOM 634 O O . VAL A 1 81 ? 7.612 4.655 -23.673 1.00 43.94 81 VAL A O 1
ATOM 637 N N . LYS A 1 82 ? 8.233 6.541 -24.692 1.00 44.88 82 LYS A N 1
ATOM 638 C CA . LYS A 1 82 ? 9.166 5.916 -25.639 1.00 44.88 82 LYS A CA 1
ATOM 639 C C . LYS A 1 82 ? 10.333 5.165 -24.987 1.00 44.88 82 LYS A C 1
ATOM 641 O O . LYS A 1 82 ? 10.883 4.276 -25.629 1.00 44.88 82 LYS A O 1
ATOM 646 N N . ASN A 1 83 ? 10.668 5.457 -23.737 1.00 51.25 83 ASN A N 1
ATOM 647 C CA . ASN A 1 83 ? 11.774 4.837 -23.031 1.00 51.25 83 ASN A CA 1
ATOM 648 C C . ASN A 1 83 ? 11.261 3.996 -21.869 1.00 51.25 83 ASN A C 1
ATOM 650 O O . ASN A 1 83 ? 11.422 4.352 -20.705 1.00 51.25 83 ASN A O 1
ATOM 654 N N . ASN A 1 84 ? 10.665 2.850 -22.201 1.00 65.75 84 ASN A N 1
ATOM 655 C CA . ASN A 1 84 ? 10.524 1.750 -21.253 1.00 65.75 84 ASN A CA 1
ATOM 656 C C . ASN A 1 84 ? 11.874 1.565 -20.534 1.00 65.75 84 ASN A C 1
ATOM 658 O O . ASN A 1 84 ? 12.880 1.278 -21.191 1.00 65.75 84 ASN A O 1
ATOM 662 N N . VAL A 1 85 ? 11.914 1.783 -19.218 1.00 74.56 85 VAL A N 1
ATOM 663 C CA . VAL A 1 85 ? 13.159 1.781 -18.439 1.00 74.56 85 VAL A CA 1
ATOM 664 C C . VAL A 1 85 ? 13.883 0.449 -18.574 1.00 74.56 85 VAL A C 1
ATOM 666 O O . VAL A 1 85 ? 15.107 0.427 -18.695 1.00 74.56 85 VAL A O 1
ATOM 669 N N . LEU A 1 86 ? 13.124 -0.642 -18.696 1.00 74.56 86 LEU A N 1
ATOM 670 C CA . LEU A 1 86 ? 13.657 -1.968 -19.007 1.00 74.56 86 LEU A CA 1
ATOM 671 C C . LEU A 1 86 ? 14.499 -1.988 -20.286 1.00 74.56 86 LEU A C 1
ATOM 673 O O . LEU A 1 86 ? 15.558 -2.610 -20.298 1.00 74.56 86 LEU A O 1
ATOM 677 N N . ASN A 1 87 ? 14.052 -1.304 -21.342 1.00 74.81 87 ASN A N 1
ATOM 678 C CA . ASN A 1 87 ? 14.757 -1.269 -22.622 1.00 74.81 87 ASN A CA 1
ATOM 679 C C . ASN A 1 87 ? 16.009 -0.392 -22.545 1.00 74.81 87 ASN A C 1
ATOM 681 O O . ASN A 1 87 ? 17.035 -0.737 -23.120 1.00 74.81 87 ASN A O 1
ATOM 685 N N . VAL A 1 88 ? 15.932 0.748 -21.851 1.00 76.31 88 VAL A N 1
ATOM 686 C CA . VAL A 1 88 ? 17.081 1.654 -21.707 1.00 76.31 88 VAL A CA 1
ATOM 687 C C . VAL A 1 88 ? 18.169 0.989 -20.874 1.00 76.31 88 VAL A C 1
ATOM 689 O O . VAL A 1 88 ? 19.304 0.888 -21.327 1.00 76.31 88 VAL A O 1
ATOM 692 N N . LEU A 1 89 ? 17.824 0.478 -19.692 1.00 78.88 89 LEU A N 1
ATOM 693 C CA . LEU A 1 89 ? 18.800 -0.143 -18.801 1.00 78.88 89 LEU A CA 1
ATOM 694 C C . LEU A 1 89 ? 19.394 -1.420 -19.388 1.00 78.88 89 LEU A C 1
ATOM 696 O O . LEU A 1 89 ? 20.580 -1.652 -19.197 1.00 78.88 89 LEU A O 1
ATOM 700 N N . GLY A 1 90 ? 18.628 -2.195 -20.161 1.00 82.00 90 GLY A N 1
ATOM 701 C CA . GLY A 1 90 ? 19.147 -3.390 -20.836 1.00 82.00 90 GLY A CA 1
ATOM 702 C C . GLY A 1 90 ? 20.246 -3.095 -21.858 1.00 82.00 90 GLY A C 1
ATOM 703 O O . GLY A 1 90 ? 21.062 -3.966 -22.142 1.00 82.00 90 GLY A O 1
ATOM 704 N N . ASN A 1 91 ? 20.293 -1.866 -22.381 1.00 79.81 91 ASN A N 1
ATOM 705 C CA . ASN A 1 91 ? 21.314 -1.427 -23.332 1.00 79.81 91 ASN A CA 1
ATOM 706 C C . ASN A 1 91 ? 22.509 -0.723 -22.671 1.00 79.81 91 ASN A C 1
ATOM 708 O O . ASN A 1 91 ? 23.519 -0.511 -23.337 1.00 79.81 91 ASN A O 1
ATOM 712 N N . VAL A 1 92 ? 22.381 -0.304 -21.409 1.00 81.75 92 VAL A N 1
ATOM 713 C CA . VAL A 1 92 ? 23.370 0.556 -20.738 1.00 81.75 92 VAL A CA 1
ATOM 714 C C . VAL A 1 92 ? 24.071 -0.156 -19.581 1.00 81.75 92 VAL A C 1
ATOM 716 O O . VAL A 1 92 ? 25.258 0.074 -19.353 1.00 81.75 92 VAL A O 1
ATOM 719 N N . LEU A 1 93 ? 23.355 -1.011 -18.854 1.00 83.06 93 LEU A N 1
ATOM 720 C CA . LEU A 1 93 ? 23.923 -1.822 -17.786 1.00 83.06 93 LEU A CA 1
ATOM 721 C C . LEU A 1 93 ? 24.680 -3.013 -18.362 1.00 83.06 93 LEU A C 1
ATOM 723 O O . LEU A 1 93 ? 24.329 -3.549 -19.417 1.00 83.06 93 LEU A O 1
ATOM 727 N N . ASP A 1 94 ? 25.690 -3.473 -17.629 1.00 87.50 94 ASP A N 1
ATOM 728 C CA . ASP A 1 94 ? 26.234 -4.790 -17.907 1.00 87.50 94 ASP A CA 1
ATOM 729 C C . ASP A 1 94 ? 25.210 -5.890 -17.575 1.00 87.50 94 ASP A C 1
ATOM 731 O O . ASP A 1 94 ? 24.172 -5.678 -16.940 1.00 87.50 94 ASP A O 1
ATOM 735 N N . LYS A 1 95 ? 25.501 -7.108 -18.035 1.00 88.12 95 LYS A N 1
ATOM 736 C CA . LYS A 1 95 ? 24.583 -8.242 -17.905 1.00 88.12 95 LYS A CA 1
ATOM 737 C C . LYS A 1 95 ? 24.248 -8.586 -16.447 1.00 88.12 95 LYS A C 1
ATOM 739 O O . LYS A 1 95 ? 23.144 -9.065 -16.190 1.00 88.12 95 LYS A O 1
ATOM 744 N N . ASN A 1 96 ? 25.188 -8.418 -15.519 1.00 87.75 96 ASN A N 1
ATOM 745 C CA . ASN A 1 96 ? 24.978 -8.768 -14.116 1.00 87.75 96 ASN A CA 1
ATOM 746 C C . ASN A 1 96 ? 24.124 -7.705 -13.424 1.00 87.75 96 ASN A C 1
ATOM 748 O O . ASN A 1 96 ? 23.135 -8.064 -12.782 1.00 87.75 96 ASN A O 1
ATOM 752 N N . ASP A 1 97 ? 24.437 -6.429 -13.645 1.00 85.12 97 ASP A N 1
ATOM 753 C CA . ASP A 1 97 ? 23.683 -5.295 -13.106 1.00 85.12 97 ASP A CA 1
ATOM 754 C C . ASP A 1 97 ? 22.243 -5.281 -13.633 1.00 85.12 97 ASP A C 1
ATOM 756 O O . ASP A 1 97 ? 21.285 -5.122 -12.870 1.00 85.12 97 ASP A O 1
ATOM 760 N N . TYR A 1 98 ? 22.057 -5.527 -14.935 1.00 87.38 98 TYR A N 1
ATOM 761 C CA . TYR A 1 98 ? 20.721 -5.618 -15.522 1.00 87.38 98 TYR A CA 1
ATOM 762 C C . TYR A 1 98 ? 19.909 -6.771 -14.926 1.00 87.38 98 TYR A C 1
ATOM 764 O O . TYR A 1 98 ? 18.736 -6.605 -14.591 1.00 87.38 98 TYR A O 1
ATOM 772 N N . LYS A 1 99 ? 20.536 -7.938 -14.736 1.00 88.69 99 LYS A N 1
ATOM 773 C CA . LYS A 1 99 ? 19.881 -9.102 -14.127 1.00 88.69 99 LYS A CA 1
ATOM 774 C C . LYS A 1 99 ? 19.480 -8.832 -12.675 1.00 88.69 99 LYS A C 1
ATOM 776 O O . LYS 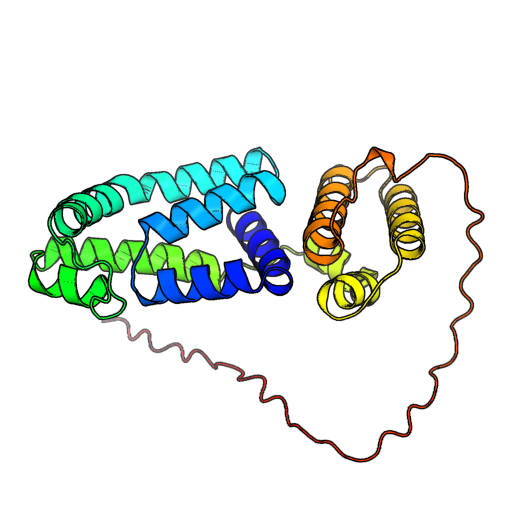A 1 99 ? 18.428 -9.300 -12.235 1.00 88.69 99 LYS A O 1
ATOM 781 N N . GLU A 1 100 ? 20.296 -8.101 -11.920 1.00 88.06 100 GLU A N 1
ATOM 782 C CA . GLU A 1 100 ? 19.945 -7.679 -10.564 1.00 88.06 100 GLU A CA 1
ATOM 783 C C . GLU A 1 100 ? 18.736 -6.735 -10.568 1.00 88.06 100 GLU A C 1
ATOM 785 O O . GLU A 1 100 ? 17.780 -6.957 -9.814 1.00 88.06 100 GLU A O 1
ATOM 790 N N . PHE A 1 101 ? 18.731 -5.746 -11.466 1.00 88.38 101 PHE A N 1
ATOM 791 C CA . PHE A 1 101 ? 17.596 -4.849 -11.671 1.00 88.38 101 PHE A CA 1
ATOM 792 C C . PHE A 1 101 ? 16.308 -5.620 -12.008 1.00 88.38 101 PHE A C 1
ATOM 794 O O . PHE A 1 101 ? 15.293 -5.449 -11.325 1.00 88.38 101 PHE A O 1
ATOM 801 N N . GLU A 1 102 ? 16.344 -6.524 -12.993 1.00 89.69 102 GLU A N 1
ATOM 802 C CA . GLU A 1 102 ? 15.189 -7.349 -13.369 1.00 89.69 102 GLU A CA 1
ATOM 803 C C . GLU A 1 102 ? 14.693 -8.217 -12.210 1.00 89.69 102 GLU A C 1
ATOM 805 O O . GLU A 1 102 ? 13.486 -8.337 -11.990 1.00 89.69 102 GLU A O 1
ATOM 810 N N . ASN A 1 103 ? 15.607 -8.800 -11.429 1.00 91.88 103 ASN A N 1
ATOM 811 C CA . ASN A 1 103 ? 15.255 -9.602 -10.261 1.00 91.88 103 ASN A CA 1
ATOM 812 C C . ASN A 1 103 ? 14.526 -8.764 -9.200 1.00 91.88 103 ASN A C 1
ATOM 814 O O . ASN A 1 103 ? 13.536 -9.214 -8.620 1.00 91.88 103 ASN A O 1
ATOM 818 N N . ASN A 1 104 ? 14.972 -7.534 -8.950 1.00 91.56 104 ASN A N 1
ATOM 819 C CA . ASN A 1 104 ? 14.322 -6.644 -7.991 1.00 91.56 104 ASN A CA 1
ATOM 820 C C . ASN A 1 104 ? 12.969 -6.132 -8.504 1.00 91.56 104 ASN A C 1
ATOM 822 O O . ASN A 1 104 ? 11.986 -6.177 -7.757 1.00 91.56 104 ASN A O 1
ATOM 826 N N . LEU A 1 105 ? 12.856 -5.790 -9.793 1.00 91.12 105 LEU A N 1
ATOM 827 C CA . LEU A 1 105 ? 11.561 -5.505 -10.418 1.00 91.12 105 LEU A CA 1
ATOM 828 C C . LEU A 1 105 ? 10.608 -6.699 -10.291 1.00 91.12 105 LEU A C 1
ATOM 830 O O . LEU A 1 105 ? 9.440 -6.534 -9.931 1.00 91.12 105 LEU A O 1
ATOM 834 N N . TYR A 1 106 ? 11.100 -7.911 -10.545 1.00 93.25 106 TYR A N 1
ATOM 835 C CA . TYR A 1 106 ? 10.323 -9.137 -10.417 1.00 93.25 106 TYR A CA 1
ATOM 836 C C . TYR A 1 106 ? 9.838 -9.365 -8.983 1.00 93.25 106 TYR A C 1
ATOM 838 O O . TYR A 1 106 ? 8.665 -9.681 -8.792 1.00 93.25 106 TYR A O 1
ATOM 846 N N . LYS A 1 107 ? 10.680 -9.155 -7.961 1.00 93.69 107 LYS A N 1
ATOM 847 C CA . LYS A 1 107 ? 10.269 -9.264 -6.548 1.00 93.69 107 LYS A CA 1
ATOM 848 C C . LYS A 1 107 ? 9.115 -8.320 -6.222 1.00 93.69 107 LYS A C 1
ATOM 850 O O . LYS A 1 107 ? 8.143 -8.747 -5.600 1.00 93.69 107 LYS A O 1
ATOM 855 N N . VAL A 1 108 ? 9.193 -7.063 -6.661 1.00 92.25 108 VAL A N 1
ATOM 856 C CA . VAL A 1 108 ? 8.141 -6.065 -6.414 1.00 92.25 108 VAL A CA 1
ATOM 857 C C . VAL A 1 108 ? 6.865 -6.406 -7.190 1.00 92.25 108 VAL A C 1
ATOM 859 O O . VAL A 1 108 ? 5.780 -6.417 -6.607 1.00 92.25 108 VAL A O 1
ATOM 862 N N . ARG A 1 109 ? 6.979 -6.779 -8.474 1.00 93.62 109 ARG A N 1
ATOM 863 C CA . ARG A 1 109 ? 5.847 -7.261 -9.288 1.00 93.62 109 ARG A CA 1
ATOM 864 C C . ARG A 1 109 ? 5.173 -8.470 -8.648 1.00 93.62 109 ARG A C 1
ATOM 866 O O . ARG A 1 109 ? 3.947 -8.504 -8.553 1.00 93.62 109 ARG A O 1
ATOM 873 N N . LYS A 1 110 ? 5.951 -9.453 -8.192 1.00 94.31 110 LYS A N 1
ATOM 874 C CA . LYS A 1 110 ? 5.454 -10.664 -7.529 1.00 94.31 110 LYS A CA 1
ATOM 875 C C . LYS A 1 110 ? 4.756 -10.335 -6.214 1.00 94.31 110 LYS A C 1
ATOM 877 O O . LYS A 1 110 ? 3.678 -10.866 -5.971 1.00 94.31 110 LYS A O 1
ATOM 882 N N . LEU A 1 111 ? 5.323 -9.441 -5.402 1.00 93.69 111 LEU A N 1
ATOM 883 C CA . LEU A 1 111 ? 4.681 -8.975 -4.174 1.00 93.69 111 LEU A CA 1
ATOM 884 C C . LEU A 1 111 ? 3.328 -8.323 -4.482 1.00 93.69 111 LEU A C 1
ATOM 886 O O . LEU A 1 111 ? 2.320 -8.700 -3.892 1.00 93.69 111 LEU A O 1
ATOM 890 N N . TYR A 1 112 ? 3.284 -7.387 -5.433 1.00 93.75 112 TYR A N 1
ATOM 891 C CA . TYR A 1 112 ? 2.049 -6.693 -5.795 1.00 93.75 112 TYR A CA 1
ATOM 892 C C . TYR A 1 112 ? 1.002 -7.646 -6.387 1.00 93.75 112 TYR A C 1
ATOM 894 O O . TYR A 1 112 ? -0.110 -7.767 -5.879 1.00 93.75 112 TYR A O 1
ATOM 902 N N . SER A 1 113 ? 1.345 -8.397 -7.428 1.00 90.69 113 SER A N 1
ATOM 903 C CA 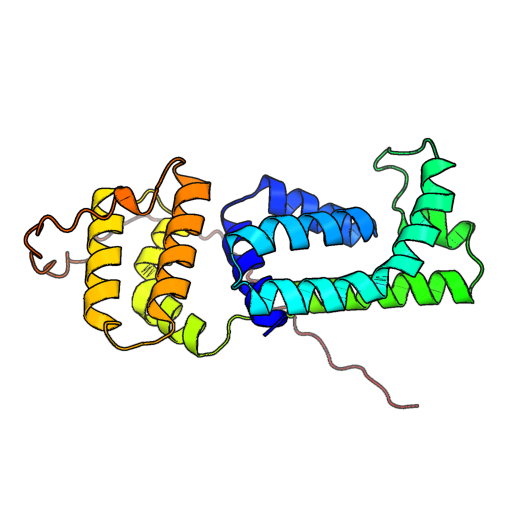. SER A 1 113 ? 0.415 -9.335 -8.073 1.00 90.69 113 SER A CA 1
ATOM 904 C C . SER A 1 113 ? -0.054 -10.451 -7.131 1.00 90.69 113 SER A C 1
ATOM 906 O O . SER A 1 113 ? -1.252 -10.739 -7.081 1.00 90.69 113 SER A O 1
ATOM 908 N N . GLY A 1 114 ? 0.856 -11.017 -6.337 1.00 90.19 114 GLY A N 1
ATOM 909 C CA . GLY A 1 114 ? 0.605 -12.156 -5.455 1.00 90.19 114 GLY A CA 1
ATOM 910 C C . GLY A 1 114 ? -0.080 -11.816 -4.132 1.00 90.19 114 GLY A C 1
ATOM 911 O O . GLY A 1 114 ? -0.677 -12.708 -3.532 1.00 90.19 114 GLY A O 1
ATOM 912 N N . ALA A 1 115 ? -0.044 -10.553 -3.692 1.00 92.31 115 ALA A N 1
ATOM 913 C CA . ALA A 1 115 ? -0.649 -10.136 -2.432 1.00 92.31 115 ALA A CA 1
ATOM 914 C C . ALA A 1 115 ? -2.156 -10.420 -2.393 1.00 92.31 115 ALA A C 1
ATOM 916 O O . ALA A 1 115 ? -2.919 -9.992 -3.274 1.00 92.31 115 ALA A O 1
ATOM 917 N N . LYS A 1 116 ? -2.567 -11.113 -1.328 1.00 89.31 116 LYS A N 1
ATOM 918 C CA . LYS A 1 116 ? -3.951 -11.446 -0.992 1.00 89.31 116 LYS A CA 1
ATOM 919 C C . LYS A 1 116 ? -4.216 -11.054 0.454 1.00 89.31 116 LYS A C 1
ATOM 921 O O . LYS A 1 116 ? -3.321 -11.116 1.289 1.00 89.31 116 LYS A O 1
ATOM 926 N N . LEU A 1 117 ? -5.456 -10.663 0.722 1.00 86.50 117 LEU A N 1
ATOM 927 C CA . LEU A 1 117 ? -5.937 -10.458 2.081 1.00 86.50 117 LEU A CA 1
ATOM 928 C C . LEU A 1 117 ? -5.856 -11.785 2.848 1.00 86.50 117 LEU A C 1
ATOM 930 O O . LEU A 1 117 ? -6.148 -12.838 2.275 1.00 86.50 117 LEU A O 1
ATOM 934 N N . ASP A 1 118 ? -5.455 -11.744 4.115 1.00 85.31 118 ASP A N 1
ATOM 935 C CA . ASP A 1 118 ? -5.503 -12.916 4.987 1.00 85.31 118 ASP A CA 1
ATOM 936 C C . ASP A 1 118 ? -6.945 -13.358 5.283 1.00 85.31 118 ASP A C 1
ATOM 938 O O . ASP A 1 118 ? -7.928 -12.747 4.857 1.00 85.31 118 ASP A O 1
ATOM 942 N N . ASP A 1 119 ? -7.081 -14.452 6.026 1.00 83.62 119 ASP A N 1
ATOM 943 C CA . ASP A 1 119 ? -8.391 -15.021 6.324 1.00 83.62 119 ASP A CA 1
ATOM 944 C C . ASP A 1 119 ? -9.246 -14.112 7.213 1.00 83.62 119 ASP A C 1
ATOM 946 O O . ASP A 1 119 ? -10.471 -14.157 7.122 1.00 83.62 119 ASP A O 1
ATOM 950 N N . TYR A 1 120 ? -8.641 -13.229 8.013 1.00 82.12 120 TYR A N 1
ATOM 951 C CA 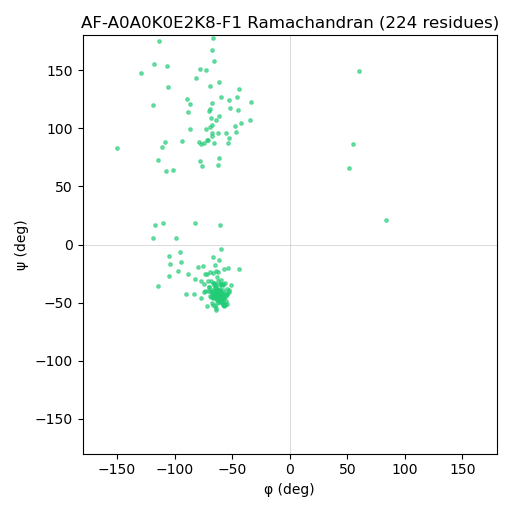. TYR A 1 120 ? -9.396 -12.240 8.777 1.00 82.12 120 TYR A CA 1
ATOM 952 C C . TYR A 1 120 ? -10.097 -11.250 7.856 1.00 82.12 120 TYR A C 1
ATOM 954 O O . TYR A 1 120 ? -11.316 -11.087 7.925 1.00 82.12 120 TYR A O 1
ATOM 962 N N . TYR A 1 121 ? -9.342 -10.640 6.949 1.00 82.75 121 TYR A N 1
ATOM 963 C CA . TYR A 1 121 ? -9.893 -9.708 5.982 1.00 82.75 121 TYR A CA 1
ATOM 964 C C . TYR A 1 121 ? -10.837 -10.384 4.995 1.00 82.75 121 TYR A C 1
ATOM 966 O O . TYR A 1 121 ? -11.837 -9.781 4.625 1.00 82.75 121 TYR A O 1
ATOM 974 N N . LYS A 1 122 ? -10.581 -11.634 4.594 1.00 80.94 122 LYS A N 1
ATOM 975 C CA . LYS A 1 122 ? -11.540 -12.410 3.791 1.00 80.94 122 LYS A CA 1
ATOM 976 C C . LYS A 1 122 ? -12.835 -12.668 4.548 1.00 80.94 122 LYS A C 1
ATOM 978 O O . LYS A 1 122 ? -13.894 -12.562 3.948 1.00 80.94 122 LYS A O 1
ATOM 983 N N . ASN A 1 123 ? -12.776 -12.990 5.839 1.00 81.12 123 ASN A N 1
ATOM 984 C CA . ASN A 1 123 ? -13.975 -13.195 6.652 1.00 81.12 123 ASN A CA 1
ATOM 985 C C . ASN A 1 123 ? -14.739 -11.883 6.851 1.00 81.12 123 ASN A C 1
ATOM 987 O O . ASN A 1 123 ? -15.966 -11.871 6.757 1.00 81.12 123 ASN A O 1
ATOM 991 N N . PHE A 1 124 ? -14.026 -10.780 7.082 1.00 80.31 124 PHE A N 1
ATOM 992 C CA . PHE A 1 124 ? -14.612 -9.448 7.175 1.00 80.31 124 PHE A CA 1
ATOM 993 C C . PHE A 1 124 ? -15.246 -9.013 5.846 1.00 80.31 124 PHE A C 1
ATOM 995 O O . PHE A 1 124 ? -16.438 -8.715 5.812 1.00 80.31 124 PHE A O 1
ATOM 1002 N N . TYR A 1 125 ? -14.473 -9.017 4.757 1.00 75.56 125 TYR A N 1
ATOM 1003 C CA . TYR A 1 125 ? -14.947 -8.668 3.423 1.00 75.56 125 TYR A CA 1
ATOM 1004 C C . TYR A 1 125 ? -16.066 -9.612 3.015 1.00 75.56 125 TYR A C 1
ATOM 1006 O O . TYR A 1 125 ? -17.119 -9.142 2.657 1.00 75.56 125 TYR A O 1
ATOM 1014 N N . GLY A 1 126 ? -15.910 -10.929 3.136 1.00 76.5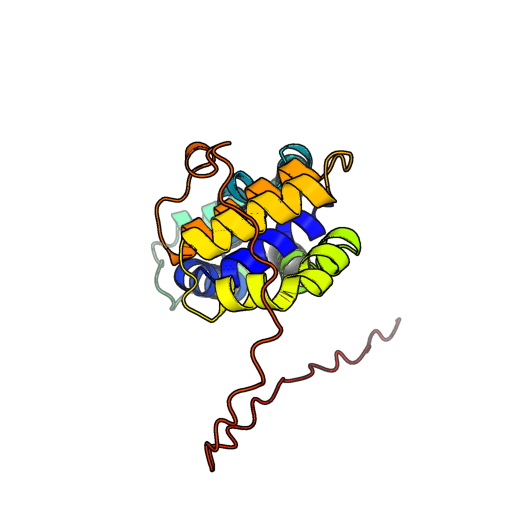6 126 GLY A N 1
ATOM 1015 C CA . GLY A 1 126 ? -16.910 -11.919 2.732 1.00 76.56 126 GLY A CA 1
ATOM 1016 C C . GLY A 1 126 ? -18.248 -11.773 3.458 1.00 76.56 126 GLY A C 1
ATOM 1017 O O . GLY A 1 126 ? -19.294 -11.789 2.811 1.00 76.56 126 GLY A O 1
ATOM 1018 N N . LYS A 1 127 ? -18.246 -11.561 4.782 1.00 79.12 127 LYS A N 1
ATOM 1019 C CA . LYS A 1 127 ? -19.489 -11.317 5.540 1.00 79.12 127 LYS A CA 1
ATOM 1020 C C . LYS A 1 127 ? -20.128 -9.972 5.200 1.00 79.12 127 LYS A C 1
ATOM 1022 O O . LYS A 1 127 ? -21.349 -9.866 5.220 1.00 79.12 127 LYS A O 1
ATOM 1027 N N . ASN A 1 128 ? -19.319 -8.973 4.852 1.00 78.75 128 ASN A N 1
ATOM 1028 C CA . ASN A 1 128 ? -19.772 -7.610 4.574 1.00 78.75 128 ASN A CA 1
ATOM 1029 C C . ASN A 1 128 ? -19.652 -7.229 3.089 1.00 78.75 128 ASN A C 1
ATOM 1031 O O . ASN A 1 128 ? -19.660 -6.042 2.759 1.00 78.75 128 ASN A O 1
ATOM 1035 N N . HIS A 1 129 ? -19.544 -8.218 2.190 1.00 79.31 129 HIS A N 1
ATOM 1036 C CA . HIS A 1 129 ? -19.062 -7.981 0.824 1.00 79.31 129 HIS A CA 1
ATOM 1037 C C . HIS A 1 129 ? -20.018 -7.079 0.085 1.00 79.31 129 HIS A C 1
ATOM 1039 O O . HIS A 1 129 ? -19.556 -6.191 -0.589 1.00 79.31 129 HIS A O 1
ATOM 1045 N N . LYS A 1 130 ? -21.331 -7.198 0.301 1.00 80.25 130 LYS A N 1
ATOM 1046 C CA . LYS A 1 130 ? -22.320 -6.311 -0.322 1.00 80.25 130 LYS A CA 1
ATOM 1047 C C . LYS A 1 130 ? -22.048 -4.836 -0.031 1.00 80.25 130 LYS A C 1
ATOM 1049 O O . LYS A 1 130 ? -22.166 -4.012 -0.924 1.00 80.25 130 LYS A O 1
ATOM 1054 N N . ILE A 1 131 ? -21.667 -4.496 1.201 1.00 79.31 131 ILE A N 1
ATOM 1055 C CA . ILE A 1 131 ? -21.382 -3.106 1.578 1.00 79.31 131 ILE A CA 1
ATOM 1056 C C . ILE A 1 131 ? -20.037 -2.667 1.006 1.00 79.31 131 ILE A C 1
ATOM 1058 O O . ILE A 1 131 ? -19.938 -1.553 0.496 1.00 79.31 131 ILE A O 1
ATOM 1062 N N . ILE A 1 132 ? -19.018 -3.530 1.044 1.00 78.62 132 ILE A N 1
ATOM 1063 C CA . ILE A 1 132 ? -17.713 -3.207 0.454 1.00 78.62 132 ILE A CA 1
ATOM 1064 C C . ILE A 1 132 ? -17.775 -3.161 -1.084 1.00 78.62 132 ILE A C 1
ATOM 1066 O O . ILE A 1 132 ? -17.172 -2.294 -1.697 1.00 78.62 132 ILE A O 1
ATOM 1070 N N . ASP A 1 133 ? -18.560 -4.019 -1.715 1.00 80.75 133 ASP A N 1
ATOM 1071 C CA . ASP A 1 133 ? -18.839 -4.029 -3.146 1.00 80.75 133 ASP A CA 1
ATOM 1072 C C . ASP A 1 133 ? -19.645 -2.792 -3.519 1.00 80.75 133 ASP A C 1
ATOM 1074 O O . ASP A 1 133 ? -19.306 -2.146 -4.496 1.00 80.75 133 ASP A O 1
ATOM 1078 N N . SER A 1 134 ? -20.643 -2.380 -2.733 1.00 80.44 134 SER A N 1
ATOM 1079 C CA . SER A 1 134 ? -21.322 -1.108 -2.986 1.00 80.44 134 SER A CA 1
ATOM 1080 C C . SER A 1 134 ? -20.404 0.092 -2.758 1.00 80.44 134 SER A C 1
ATOM 1082 O O . SER A 1 134 ? -20.502 1.063 -3.498 1.00 80.44 134 SER A O 1
ATOM 1084 N N . LEU A 1 135 ? -19.463 0.038 -1.810 1.00 78.19 135 LEU A N 1
ATOM 1085 C CA . LEU A 1 135 ? -18.390 1.032 -1.718 1.00 78.19 135 LEU A CA 1
ATOM 1086 C C . LEU A 1 135 ? -17.557 1.047 -2.999 1.00 78.19 135 LEU A C 1
ATOM 1088 O O . LEU A 1 135 ? -17.306 2.117 -3.539 1.00 78.19 135 LEU A O 1
ATOM 1092 N N . ILE A 1 136 ? -17.155 -0.118 -3.509 1.00 72.69 136 ILE A N 1
ATOM 1093 C CA . ILE A 1 136 ? -16.274 -0.232 -4.674 1.00 72.69 136 ILE A CA 1
ATOM 1094 C C . ILE A 1 136 ? -17.007 0.154 -5.967 1.00 72.69 136 ILE A C 1
ATOM 1096 O O . ILE A 1 136 ? -16.590 1.064 -6.682 1.00 72.69 136 ILE A O 1
ATOM 1100 N N . TYR A 1 137 ? -18.156 -0.453 -6.229 1.00 78.75 137 TYR A N 1
ATOM 1101 C CA . TYR A 1 137 ? -18.853 -0.440 -7.511 1.00 78.75 137 TYR A CA 1
ATOM 1102 C C . TYR A 1 137 ? -20.086 0.481 -7.556 1.00 78.75 137 TYR A C 1
ATOM 1104 O O . TYR A 1 137 ? -20.351 1.042 -8.615 1.00 78.75 137 TYR A O 1
ATOM 1112 N N . ASP A 1 138 ? -20.762 0.764 -6.433 1.00 77.06 138 ASP A N 1
ATOM 1113 C CA . ASP A 1 138 ? -22.033 1.525 -6.413 1.00 77.06 138 ASP A CA 1
ATOM 1114 C C . ASP A 1 138 ? -21.937 2.899 -5.716 1.00 77.06 138 ASP A C 1
ATOM 1116 O O . ASP A 1 138 ? -20.925 3.268 -5.128 1.00 77.06 138 ASP A O 1
ATOM 1120 N N . SER A 1 139 ? -23.004 3.701 -5.742 1.00 73.88 139 SER A N 1
ATOM 1121 C CA . SER A 1 139 ? -23.118 4.865 -4.853 1.00 73.88 139 SER A CA 1
ATOM 1122 C C . SER A 1 139 ? -23.767 4.457 -3.530 1.00 73.88 139 SER A C 1
ATOM 1124 O O . SER A 1 139 ? -24.958 4.136 -3.497 1.00 73.88 139 SER A O 1
ATOM 1126 N N . ILE A 1 140 ? -23.020 4.520 -2.431 1.00 78.19 140 ILE A N 1
ATOM 1127 C CA . ILE A 1 140 ? -23.558 4.310 -1.085 1.00 78.19 140 ILE A CA 1
ATOM 1128 C C . ILE A 1 140 ? -23.673 5.645 -0.344 1.00 78.19 140 ILE A C 1
ATOM 1130 O O . ILE A 1 140 ? -22.782 6.489 -0.413 1.00 78.19 140 ILE A O 1
ATOM 1134 N N . SER A 1 141 ? -24.800 5.870 0.336 1.00 81.38 141 SER A N 1
ATOM 1135 C CA . SER A 1 141 ? -24.999 7.093 1.114 1.00 81.38 141 SER A CA 1
ATOM 1136 C C . SER A 1 141 ? -24.155 7.077 2.390 1.00 81.38 141 SER A C 1
ATOM 1138 O O . SER A 1 141 ? -23.927 6.022 2.990 1.00 81.38 141 SER A O 1
ATOM 1140 N N . LYS A 1 142 ? -23.751 8.269 2.850 1.00 81.00 142 LYS A N 1
ATOM 1141 C CA . LYS A 1 142 ? -23.023 8.454 4.115 1.00 81.00 142 LYS A CA 1
ATOM 1142 C C . LYS A 1 142 ? -23.751 7.797 5.295 1.00 81.00 142 LYS A C 1
ATOM 1144 O O . LYS A 1 142 ? -23.118 7.144 6.113 1.00 81.00 142 LYS A O 1
ATOM 1149 N N . GLU A 1 143 ? -25.079 7.904 5.346 1.00 82.94 143 GLU A N 1
ATOM 1150 C CA . GLU A 1 143 ? -25.924 7.292 6.384 1.00 82.94 143 GLU A CA 1
ATOM 1151 C C . GLU A 1 143 ? -25.809 5.763 6.430 1.00 82.94 143 GLU A C 1
ATOM 1153 O O . GLU A 1 143 ? -25.655 5.192 7.509 1.00 82.94 143 GLU A O 1
ATOM 1158 N N . LYS A 1 144 ? -25.825 5.091 5.268 1.00 82.12 144 LYS A N 1
ATOM 1159 C CA . LYS A 1 144 ? -25.676 3.628 5.196 1.00 82.12 144 LYS A CA 1
ATOM 1160 C C . LYS A 1 144 ? -24.307 3.180 5.692 1.00 82.12 144 LYS A C 1
ATOM 1162 O O . LYS A 1 144 ? -24.214 2.179 6.396 1.00 82.12 144 LYS A O 1
ATOM 1167 N N . ILE A 1 145 ? -23.262 3.935 5.363 1.00 82.88 145 ILE A N 1
ATOM 1168 C CA . ILE A 1 145 ? -21.916 3.661 5.868 1.00 82.88 145 ILE A CA 1
ATOM 1169 C C . ILE A 1 145 ? -21.840 3.890 7.367 1.00 82.88 145 ILE A C 1
ATOM 1171 O O . ILE A 1 145 ? -21.345 3.019 8.065 1.00 82.88 145 ILE A O 1
ATOM 1175 N N . LEU A 1 146 ? -22.388 4.983 7.893 1.00 83.12 146 LEU A N 1
ATOM 1176 C CA . LEU A 1 146 ? -22.418 5.224 9.337 1.00 83.12 146 LEU A CA 1
ATOM 1177 C C . LEU A 1 146 ? -23.137 4.107 10.100 1.00 83.12 146 LEU A C 1
ATOM 1179 O O . LEU A 1 146 ? -22.635 3.659 11.129 1.00 83.12 146 LEU A O 1
ATOM 1183 N N . LYS A 1 147 ? -24.270 3.619 9.581 1.00 84.19 147 LYS A N 1
ATOM 1184 C CA . LYS A 1 147 ? -24.969 2.460 10.151 1.00 84.19 147 LYS A CA 1
ATOM 1185 C C . LYS A 1 147 ? -24.082 1.213 10.138 1.00 84.19 147 LYS A C 1
ATOM 1187 O O . LYS A 1 147 ? -23.931 0.566 11.167 1.00 84.19 147 LYS A O 1
ATOM 1192 N N . PHE A 1 148 ? -23.437 0.927 9.009 1.00 84.25 148 PHE A N 1
ATOM 1193 C CA . PHE A 1 148 ? -22.502 -0.190 8.894 1.00 84.25 148 PHE A CA 1
ATOM 1194 C C . PHE A 1 148 ? -21.322 -0.090 9.869 1.00 84.25 148 PHE A C 1
ATOM 1196 O O . PHE A 1 148 ? -20.960 -1.086 10.488 1.00 84.25 148 PHE A O 1
ATOM 1203 N N . MET A 1 149 ? -20.740 1.101 10.033 1.00 82.75 149 MET A N 1
ATOM 1204 C CA . MET A 1 149 ? -19.640 1.319 10.975 1.00 82.75 149 MET A CA 1
ATOM 1205 C C . MET A 1 149 ? -20.068 1.016 12.411 1.00 82.75 149 MET A C 1
ATOM 1207 O O . MET A 1 149 ? -19.306 0.387 13.134 1.00 82.75 149 MET A O 1
ATOM 1211 N N . LYS A 1 150 ? -21.290 1.389 12.804 1.00 82.56 150 LYS A N 1
ATOM 1212 C CA . LYS A 1 150 ? -21.833 1.061 14.131 1.00 82.56 150 LYS A CA 1
ATOM 1213 C C . LYS A 1 150 ? -22.066 -0.433 14.309 1.00 82.56 150 LYS A C 1
ATOM 1215 O O . LYS A 1 150 ? -21.611 -1.007 15.286 1.00 82.56 150 LYS A O 1
ATOM 1220 N N . GLU A 1 151 ? -22.679 -1.088 13.324 1.00 81.62 151 GLU A N 1
ATOM 1221 C CA . GLU A 1 151 ? -22.849 -2.546 13.360 1.00 81.62 151 GLU A CA 1
ATOM 1222 C C . GLU A 1 151 ? -21.506 -3.284 13.441 1.00 81.62 151 GLU A C 1
ATOM 1224 O O . GLU A 1 151 ? -21.405 -4.342 14.063 1.00 81.62 151 GLU A O 1
ATOM 1229 N N . LEU A 1 152 ? -20.471 -2.747 12.791 1.00 80.38 152 LEU A N 1
ATOM 1230 C CA . LEU A 1 152 ? -19.111 -3.254 12.896 1.00 80.38 152 LEU A CA 1
ATOM 1231 C C . LEU A 1 152 ? -18.543 -3.044 14.302 1.00 80.38 152 LEU A C 1
ATOM 1233 O O . LEU A 1 152 ? -17.934 -3.967 14.840 1.00 80.38 152 LEU A O 1
ATOM 1237 N N . GLU A 1 153 ? -18.746 -1.867 14.891 1.00 79.31 153 GLU A N 1
ATOM 1238 C CA . GLU A 1 153 ? -18.302 -1.562 16.250 1.00 79.31 153 GLU A CA 1
ATOM 1239 C C . GLU A 1 153 ? -18.963 -2.482 17.285 1.00 79.31 153 GLU A C 1
ATOM 1241 O O . GLU A 1 153 ? -18.261 -3.063 18.112 1.00 79.31 153 GLU A O 1
ATOM 1246 N N . ASP A 1 154 ? -20.268 -2.727 17.164 1.00 80.50 154 ASP A N 1
ATOM 1247 C CA . ASP A 1 154 ? -21.009 -3.623 18.056 1.00 80.50 154 ASP A CA 1
ATOM 1248 C C . ASP A 1 154 ? -20.550 -5.085 17.918 1.00 80.50 154 ASP A C 1
ATOM 1250 O O . ASP A 1 154 ? -20.388 -5.802 18.908 1.00 80.50 154 ASP A O 1
ATOM 1254 N N . LYS A 1 155 ? -20.292 -5.548 16.685 1.00 79.12 155 LYS A N 1
ATOM 1255 C CA . LYS A 1 155 ? -19.859 -6.933 16.410 1.00 79.12 155 LYS A CA 1
ATOM 1256 C C . LYS A 1 155 ? -18.410 -7.208 16.806 1.00 79.12 155 LYS A C 1
ATOM 1258 O O . LYS A 1 155 ? -18.062 -8.367 17.029 1.00 79.12 155 LYS A O 1
ATOM 1263 N N . LEU A 1 156 ? -17.562 -6.181 16.839 1.00 78.19 156 LEU A N 1
ATOM 1264 C CA . LEU A 1 156 ? -16.116 -6.307 17.035 1.00 78.19 156 LEU A CA 1
ATOM 1265 C C . LEU A 1 156 ? -15.618 -5.639 18.318 1.00 78.19 156 LEU A C 1
ATOM 1267 O O . LEU A 1 156 ? -14.414 -5.466 18.454 1.00 78.19 156 LEU A O 1
ATOM 1271 N N . ILE A 1 157 ? -16.500 -5.326 19.271 1.00 77.56 157 ILE A N 1
ATOM 1272 C CA . ILE A 1 157 ? -16.183 -4.569 20.496 1.00 77.56 157 ILE A CA 1
ATOM 1273 C C . ILE A 1 157 ? -15.015 -5.136 21.332 1.00 77.56 157 ILE A C 1
ATOM 1275 O O . ILE A 1 157 ? -14.404 -4.416 22.114 1.00 77.56 157 ILE A O 1
ATOM 1279 N N . ASN A 1 158 ? -14.678 -6.418 21.148 1.00 79.69 158 ASN A N 1
ATOM 1280 C CA . ASN A 1 158 ? -13.554 -7.101 21.802 1.00 79.69 158 ASN A CA 1
ATOM 1281 C C . ASN A 1 158 ? -12.492 -7.630 20.816 1.00 79.69 158 ASN A C 1
ATOM 1283 O O . ASN A 1 158 ? -11.580 -8.350 21.226 1.00 79.69 158 ASN A O 1
ATOM 1287 N N . ASP A 1 159 ? -12.610 -7.343 19.517 1.00 80.06 159 ASP A N 1
ATOM 1288 C CA . ASP A 1 159 ? -11.615 -7.753 18.527 1.00 80.06 159 ASP A CA 1
ATOM 1289 C C . ASP A 1 159 ? -10.502 -6.693 18.460 1.00 80.06 159 ASP A C 1
ATOM 1291 O O . ASP A 1 159 ? -10.769 -5.541 18.111 1.00 80.06 159 ASP A O 1
ATOM 1295 N N . PRO A 1 160 ? -9.231 -7.047 18.726 1.00 79.44 160 PRO A N 1
ATOM 1296 C CA . PRO A 1 160 ? -8.125 -6.087 18.685 1.00 79.44 160 PRO A CA 1
ATOM 1297 C C . PRO A 1 160 ? -7.913 -5.446 17.302 1.00 79.44 160 PRO A C 1
ATOM 1299 O O . PRO A 1 160 ? -7.198 -4.454 17.184 1.00 79.44 160 PRO A O 1
ATOM 1302 N N . ARG A 1 161 ? -8.524 -5.995 16.247 1.00 81.12 161 ARG A N 1
ATOM 1303 C CA . ARG A 1 161 ? -8.438 -5.510 14.864 1.00 81.12 161 ARG A CA 1
ATOM 1304 C C . ARG A 1 161 ? -9.642 -4.649 14.461 1.00 81.12 161 ARG A C 1
ATOM 1306 O O . ARG A 1 161 ? -9.760 -4.283 13.290 1.00 81.12 161 ARG A O 1
ATOM 1313 N N . GLN A 1 162 ? -10.546 -4.337 15.393 1.00 82.69 162 GLN A N 1
ATOM 1314 C CA . GLN A 1 162 ? -11.707 -3.475 15.158 1.00 82.69 162 GLN A CA 1
ATOM 1315 C C . GLN A 1 162 ? -11.289 -2.119 14.579 1.00 82.69 162 GLN A C 1
ATOM 1317 O O . GLN A 1 162 ? -11.791 -1.719 13.529 1.00 82.69 162 GLN A O 1
ATOM 1322 N N . GLU A 1 163 ? -10.333 -1.438 15.220 1.00 84.06 163 GLU A N 1
ATOM 1323 C CA . GLU A 1 163 ? -9.863 -0.120 14.774 1.00 84.06 163 GLU A CA 1
ATOM 1324 C C . GLU A 1 163 ? -9.234 -0.179 13.380 1.00 84.06 163 GLU A C 1
ATOM 1326 O O . GLU A 1 163 ? -9.441 0.702 12.549 1.00 84.06 163 GLU A O 1
ATOM 1331 N N . GLU A 1 164 ? -8.487 -1.244 13.103 1.00 86.00 164 GLU A N 1
ATOM 1332 C CA . GLU A 1 164 ? -7.843 -1.457 11.812 1.00 86.00 164 GLU A CA 1
ATOM 1333 C C . GLU A 1 164 ? -8.878 -1.588 10.685 1.00 86.00 164 GLU A C 1
ATOM 1335 O O . GLU A 1 164 ? -8.741 -0.952 9.636 1.00 86.00 164 GLU A O 1
ATOM 1340 N N . LEU A 1 165 ? -9.945 -2.365 10.899 1.00 85.81 165 LEU A N 1
ATOM 1341 C CA . LEU A 1 165 ? -11.048 -2.447 9.940 1.00 85.81 165 LEU A CA 1
ATOM 1342 C C . LEU A 1 165 ? -11.800 -1.128 9.820 1.00 85.81 165 LEU A C 1
ATOM 1344 O O . LEU A 1 165 ? -12.160 -0.732 8.710 1.00 85.81 165 LEU A O 1
ATOM 1348 N N . ARG A 1 166 ? -12.008 -0.440 10.945 1.00 84.50 166 ARG A N 1
ATOM 1349 C CA . ARG A 1 166 ? -12.680 0.855 10.977 1.00 84.50 166 ARG A CA 1
ATOM 1350 C C . ARG A 1 166 ? -11.961 1.857 10.077 1.00 84.50 166 ARG A C 1
ATOM 1352 O O . ARG A 1 166 ? -12.570 2.409 9.162 1.00 84.50 166 ARG A O 1
ATOM 1359 N N . GLN A 1 167 ? -10.653 2.021 10.275 1.00 85.69 167 GLN A N 1
ATOM 1360 C CA . GLN A 1 167 ? -9.823 2.883 9.434 1.00 85.69 167 GLN A CA 1
ATOM 1361 C C . GLN A 1 167 ? -9.817 2.427 7.977 1.00 85.69 167 GLN A C 1
ATOM 1363 O O . GLN A 1 167 ? -9.927 3.254 7.073 1.00 85.69 167 GLN A O 1
ATOM 1368 N N . PHE A 1 168 ? -9.752 1.118 7.726 1.00 87.88 168 PHE A N 1
ATOM 1369 C CA . PHE A 1 168 ? -9.777 0.589 6.366 1.00 87.88 168 PHE A CA 1
ATOM 1370 C C . PHE A 1 168 ? -11.041 1.015 5.600 1.00 87.88 168 PHE A C 1
ATOM 1372 O O . PHE A 1 168 ? -10.928 1.546 4.496 1.00 87.88 168 PHE A O 1
ATOM 1379 N N . ILE A 1 169 ? -12.231 0.868 6.190 1.00 86.38 169 ILE A N 1
ATOM 1380 C CA . ILE A 1 169 ? -13.504 1.248 5.550 1.00 86.38 169 ILE A CA 1
ATOM 1381 C C . ILE A 1 169 ? -13.595 2.764 5.351 1.00 86.38 169 ILE A C 1
ATOM 1383 O O . ILE A 1 169 ? -13.973 3.219 4.271 1.00 86.38 169 ILE A O 1
ATOM 1387 N N . ILE A 1 170 ? -13.214 3.548 6.364 1.00 85.56 170 ILE A N 1
ATOM 1388 C CA . ILE A 1 170 ? -13.211 5.019 6.305 1.00 85.56 170 ILE A CA 1
ATOM 1389 C C . ILE A 1 170 ? -12.326 5.510 5.160 1.00 85.56 170 ILE A C 1
ATOM 1391 O O . ILE A 1 170 ? -12.731 6.376 4.377 1.00 85.56 170 ILE A O 1
ATOM 1395 N N . ASN A 1 171 ? -11.141 4.919 5.020 1.00 87.31 171 ASN A N 1
ATOM 1396 C CA . ASN A 1 171 ? -10.198 5.273 3.970 1.00 87.31 171 ASN A CA 1
ATOM 1397 C C . ASN A 1 171 ? -10.684 4.831 2.584 1.00 87.31 171 ASN A C 1
ATOM 1399 O O . ASN A 1 171 ? -10.493 5.578 1.625 1.00 87.31 171 ASN A O 1
ATOM 1403 N N . LEU A 1 172 ? -11.354 3.678 2.463 1.00 86.88 172 LEU A N 1
ATOM 1404 C CA . LEU A 1 172 ? -11.990 3.263 1.205 1.00 86.88 172 LEU A CA 1
ATOM 1405 C C . LEU A 1 172 ? -13.106 4.231 0.796 1.00 86.88 172 LEU A C 1
ATOM 1407 O O . LEU A 1 172 ? -13.096 4.734 -0.327 1.00 86.88 172 LEU A O 1
ATOM 1411 N N . TYR A 1 173 ? -14.029 4.550 1.706 1.00 83.94 173 TYR A N 1
ATOM 1412 C CA . TYR A 1 173 ? -15.118 5.488 1.422 1.00 83.94 173 TYR A CA 1
ATOM 1413 C C . TYR A 1 173 ? -14.582 6.873 1.034 1.00 83.94 173 TYR A C 1
ATOM 1415 O O . TYR A 1 173 ? -15.067 7.483 0.079 1.00 83.94 173 TYR A O 1
ATOM 1423 N N . SER A 1 174 ? -13.538 7.346 1.722 1.00 84.50 174 SER A N 1
ATOM 1424 C CA . SER A 1 174 ? -12.925 8.654 1.465 1.00 84.50 174 SER A CA 1
ATOM 1425 C C . SER A 1 174 ? -12.301 8.781 0.075 1.00 84.50 174 SER A C 1
ATOM 1427 O O . SER A 1 174 ? -12.271 9.890 -0.456 1.00 84.50 174 SER A O 1
ATOM 1429 N N . ILE A 1 175 ? -11.836 7.682 -0.540 1.00 82.31 175 ILE A N 1
ATOM 1430 C CA . ILE A 1 175 ? -11.367 7.709 -1.938 1.00 82.31 175 ILE A CA 1
ATOM 1431 C C . ILE A 1 175 ? -12.520 8.083 -2.873 1.00 82.31 175 ILE A C 1
ATOM 1433 O O . ILE A 1 175 ? -12.359 8.943 -3.736 1.00 82.31 175 ILE A O 1
ATOM 1437 N N . LYS A 1 176 ? -13.683 7.447 -2.701 1.00 75.81 176 LYS A N 1
ATOM 1438 C CA . LYS A 1 176 ? -14.796 7.560 -3.649 1.00 75.81 176 LYS A CA 1
ATOM 1439 C C . LYS A 1 176 ? -15.651 8.802 -3.437 1.00 75.81 176 LYS A C 1
ATOM 1441 O O . LYS A 1 176 ? -16.049 9.452 -4.399 1.00 75.81 176 LYS A O 1
ATOM 1446 N N . HIS A 1 177 ? -15.951 9.120 -2.183 1.00 74.88 177 HIS A N 1
ATOM 1447 C CA . HIS A 1 177 ? -16.962 10.123 -1.847 1.00 74.88 177 HIS A CA 1
ATOM 1448 C C . HIS A 1 177 ? -16.381 11.457 -1.380 1.00 74.88 177 HIS A C 1
ATOM 1450 O O . HIS A 1 177 ? -17.127 12.432 -1.322 1.00 74.88 177 HIS A O 1
ATOM 1456 N N . LYS A 1 178 ? -15.062 11.509 -1.127 1.00 70.50 178 LYS A N 1
ATOM 1457 C CA . LYS A 1 178 ? -14.354 12.615 -0.462 1.00 70.50 178 LYS A CA 1
ATOM 1458 C C . LYS A 1 178 ? -14.885 12.859 0.966 1.00 70.50 178 LYS A C 1
ATOM 1460 O O . LYS A 1 178 ? -16.043 12.607 1.276 1.00 70.50 178 LYS A O 1
ATOM 1465 N N . ASP A 1 179 ? -14.008 13.317 1.855 1.00 66.81 179 ASP A N 1
ATOM 1466 C CA . ASP A 1 179 ? -14.354 13.838 3.188 1.00 66.81 179 ASP A CA 1
ATOM 1467 C C . ASP A 1 179 ? -15.251 12.952 4.082 1.00 66.81 179 ASP A C 1
ATOM 1469 O O . ASP A 1 179 ? -16.360 13.333 4.467 1.00 66.81 179 ASP A O 1
ATOM 1473 N N . PHE A 1 180 ? -14.726 11.796 4.501 1.00 67.56 180 PHE A N 1
ATOM 1474 C CA . PHE A 1 180 ? -15.277 11.020 5.617 1.00 67.56 180 PHE A CA 1
ATOM 1475 C C . PHE A 1 180 ? -14.236 10.904 6.724 1.00 67.56 180 PHE A C 1
ATOM 1477 O O . PHE A 1 180 ? -13.123 10.428 6.508 1.00 67.56 180 PHE A O 1
ATOM 1484 N N . LYS A 1 181 ? -14.573 11.403 7.909 1.00 66.19 181 LYS A N 1
ATOM 1485 C CA . LYS A 1 181 ? -13.670 11.460 9.062 1.00 66.19 181 LYS A CA 1
ATOM 1486 C C . LYS A 1 181 ? -14.232 10.622 10.199 1.00 66.19 181 LYS A C 1
ATOM 1488 O O . LYS A 1 181 ? -15.443 10.481 10.324 1.00 66.19 181 LYS A O 1
ATOM 1493 N N . ASN A 1 182 ? -13.364 10.157 11.098 1.00 59.91 182 ASN A N 1
ATOM 1494 C CA . ASN A 1 182 ? -13.782 9.435 12.310 1.00 59.91 182 ASN A CA 1
ATOM 1495 C C . ASN A 1 182 ? -14.861 10.193 13.107 1.00 59.91 182 ASN A C 1
ATOM 1497 O O . ASN A 1 182 ? -15.762 9.580 13.661 1.00 59.91 182 ASN A O 1
ATOM 1501 N N . THR A 1 183 ? -14.803 11.529 13.122 1.00 60.84 183 THR A N 1
ATOM 1502 C CA . THR A 1 183 ? -15.773 12.394 13.814 1.00 60.84 183 THR A CA 1
ATOM 1503 C C . THR A 1 183 ? -17.189 12.331 13.237 1.00 60.84 183 THR A C 1
ATOM 1505 O O . THR A 1 183 ? -18.126 12.765 13.899 1.00 60.84 183 THR A O 1
ATOM 1508 N N . ASP A 1 184 ? -17.359 11.823 12.012 1.00 60.50 184 ASP A N 1
ATOM 1509 C CA . ASP A 1 184 ? -18.677 11.628 11.402 1.00 60.50 184 ASP A CA 1
ATOM 1510 C C . ASP A 1 184 ? -19.445 10.468 12.046 1.00 60.50 184 ASP A C 1
ATOM 1512 O O . ASP A 1 184 ? -20.678 10.466 12.035 1.00 60.50 184 ASP A O 1
ATOM 1516 N N . ILE A 1 185 ? -18.732 9.502 12.637 1.00 57.38 185 ILE A N 1
ATOM 1517 C CA . ILE A 1 185 ? -19.311 8.405 13.413 1.00 57.38 185 ILE A CA 1
ATOM 1518 C C . ILE A 1 185 ? -19.675 8.970 14.788 1.00 57.38 185 ILE A C 1
ATOM 1520 O O . ILE A 1 185 ? -18.996 8.756 15.786 1.00 57.38 185 ILE A O 1
ATOM 1524 N N . SER A 1 186 ? -20.724 9.792 14.839 1.00 54.53 186 SER A N 1
ATOM 1525 C CA . SER A 1 186 ? -21.209 10.317 16.113 1.00 54.53 186 SER A CA 1
ATOM 1526 C C . SER A 1 186 ? -21.844 9.188 16.931 1.00 54.53 186 SER A C 1
ATOM 1528 O O . SER A 1 186 ? -22.680 8.437 16.410 1.00 54.53 186 SER A O 1
ATOM 1530 N N . GLU A 1 187 ? -21.537 9.141 18.229 1.00 49.25 187 GLU A N 1
ATOM 1531 C CA . GLU A 1 187 ? -22.161 8.248 19.223 1.00 49.25 187 GLU A CA 1
ATOM 1532 C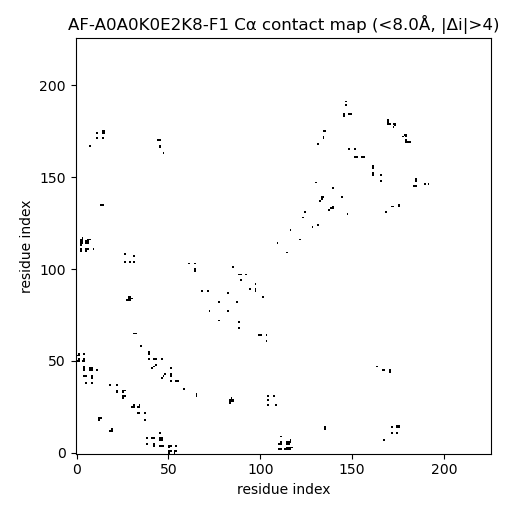 C . GLU A 1 187 ? -23.683 8.442 19.357 1.00 49.25 187 GLU A C 1
ATOM 1534 O O . GLU A 1 187 ? -24.348 7.705 20.078 1.00 49.25 187 GLU A O 1
ATOM 1539 N N . LYS A 1 188 ? -24.292 9.410 18.656 1.00 42.00 188 LYS A N 1
ATOM 1540 C CA . LYS A 1 188 ? -25.745 9.587 18.677 1.00 42.00 188 LYS A CA 1
ATOM 1541 C C . LYS A 1 188 ? -26.424 8.365 18.069 1.00 42.00 188 LYS A C 1
ATOM 1543 O O . LYS A 1 188 ? -26.366 8.165 16.857 1.00 42.00 188 LYS A O 1
ATOM 1548 N N . ASN A 1 189 ? -27.039 7.556 18.928 1.00 40.75 189 ASN A N 1
ATOM 1549 C CA . ASN A 1 189 ? -27.911 6.432 18.601 1.00 40.75 189 ASN A CA 1
ATOM 1550 C C . ASN A 1 189 ? -28.859 6.811 17.457 1.00 40.75 189 ASN A C 1
ATOM 1552 O O . ASN A 1 189 ? -29.809 7.564 17.656 1.00 40.75 189 ASN A O 1
ATOM 1556 N N . ILE A 1 190 ? -28.585 6.310 16.254 1.00 43.94 190 ILE A N 1
ATOM 1557 C CA . ILE A 1 190 ? -29.601 6.254 15.208 1.00 43.94 190 ILE A CA 1
ATOM 1558 C C . ILE A 1 190 ? -30.265 4.898 15.435 1.00 43.94 190 ILE A C 1
ATOM 1560 O O . ILE A 1 190 ? -29.529 3.910 15.515 1.00 43.94 190 ILE A O 1
ATOM 1564 N N . PRO A 1 191 ? -31.593 4.829 15.611 1.00 41.16 191 PRO A N 1
ATOM 1565 C CA . PRO A 1 191 ? -32.277 3.561 15.808 1.00 41.16 191 PRO A CA 1
ATOM 1566 C C . PRO A 1 191 ? -31.909 2.589 14.683 1.00 41.16 191 PRO A C 1
ATOM 1568 O O . PRO A 1 191 ? -32.018 2.902 13.495 1.00 41.16 191 PRO A O 1
ATOM 1571 N N . ILE A 1 192 ? -31.410 1.418 15.077 1.00 38.31 192 ILE A N 1
ATOM 1572 C CA . ILE A 1 192 ? -31.133 0.308 14.173 1.00 38.31 192 ILE A CA 1
ATOM 1573 C C . ILE A 1 192 ? -32.497 -0.282 13.819 1.00 38.31 192 ILE A C 1
ATOM 1575 O O . ILE A 1 192 ? -32.984 -1.178 14.496 1.00 38.31 192 ILE A O 1
ATOM 1579 N N . GLU A 1 193 ? -33.158 0.248 12.794 1.00 36.44 193 GLU A N 1
ATOM 1580 C CA . GLU A 1 193 ? -34.252 -0.503 12.182 1.00 36.44 193 GLU A CA 1
ATOM 1581 C C . GLU A 1 193 ? -33.644 -1.725 11.492 1.00 36.44 193 GLU A C 1
ATOM 1583 O O . GLU A 1 193 ? -32.744 -1.595 10.647 1.00 36.44 193 GLU A O 1
ATOM 1588 N N . GLU A 1 194 ? -34.089 -2.914 11.899 1.00 32.72 194 GLU A N 1
ATOM 1589 C CA . GLU A 1 194 ? -33.852 -4.154 11.171 1.00 32.72 194 GLU A CA 1
ATOM 1590 C C . GLU A 1 194 ? -34.287 -3.927 9.725 1.00 32.72 194 GLU A C 1
ATOM 1592 O O . GLU A 1 194 ? -35.441 -3.608 9.442 1.00 32.72 194 GLU A O 1
ATOM 1597 N N . VAL A 1 195 ? -33.339 -4.018 8.792 1.00 35.62 195 VAL A N 1
ATOM 1598 C CA . VAL A 1 195 ? -33.692 -3.997 7.377 1.00 35.62 195 VAL A CA 1
ATOM 1599 C C . VAL A 1 195 ? -34.336 -5.346 7.103 1.00 35.62 195 VAL A C 1
ATOM 1601 O O . VAL A 1 195 ? -33.630 -6.339 6.931 1.00 35.62 195 VAL A O 1
ATOM 1604 N N . GLU A 1 196 ? -35.670 -5.374 7.081 1.00 29.69 196 GLU A N 1
ATOM 1605 C CA . GLU A 1 196 ? -36.414 -6.421 6.393 1.00 29.69 196 GLU A CA 1
ATOM 1606 C C . GLU A 1 196 ? -35.776 -6.612 5.017 1.00 29.69 196 GLU A C 1
ATOM 1608 O O . GLU A 1 196 ? -35.564 -5.645 4.274 1.00 29.69 196 GLU A O 1
ATOM 1613 N N . GLU A 1 197 ? -35.428 -7.861 4.706 1.00 29.84 197 GLU A N 1
ATOM 1614 C CA . GLU A 1 197 ? -34.932 -8.272 3.402 1.00 29.84 197 GLU A CA 1
ATOM 1615 C C . GLU A 1 197 ? -35.841 -7.688 2.323 1.00 29.84 197 GLU A C 1
ATOM 1617 O O . GLU A 1 197 ? -36.948 -8.165 2.060 1.00 29.84 197 GLU A O 1
ATOM 1622 N N . THR A 1 198 ? -35.382 -6.610 1.694 1.00 30.81 198 THR A N 1
ATOM 1623 C CA . THR A 1 198 ? -36.096 -6.012 0.581 1.00 30.81 198 THR A CA 1
ATOM 1624 C C . THR A 1 198 ? -35.965 -7.015 -0.548 1.00 30.81 198 THR A C 1
ATOM 1626 O O . THR A 1 198 ? -34.903 -7.167 -1.155 1.00 30.81 198 THR A O 1
ATOM 1629 N N . LYS A 1 199 ? -37.054 -7.767 -0.743 1.00 28.55 199 LYS A N 1
ATOM 1630 C CA . LYS A 1 199 ? -37.291 -8.691 -1.847 1.00 28.55 199 LYS A CA 1
ATOM 1631 C C . LYS A 1 199 ? -36.636 -8.135 -3.099 1.00 28.55 199 LYS A C 1
ATOM 1633 O O . LYS A 1 199 ? -36.924 -7.013 -3.509 1.00 28.55 199 LYS A O 1
ATOM 1638 N N . SER A 1 200 ? -35.747 -8.940 -3.670 1.00 27.59 200 SER A N 1
ATOM 1639 C CA . SER A 1 200 ? -35.136 -8.740 -4.975 1.00 27.59 200 SER A CA 1
ATOM 1640 C C . SER A 1 200 ? -36.130 -8.093 -5.939 1.00 27.59 200 SER A C 1
ATOM 1642 O O . SER A 1 200 ? -37.066 -8.752 -6.401 1.00 27.59 200 SER A O 1
ATOM 1644 N N . ASN A 1 201 ? -35.931 -6.813 -6.250 1.00 28.80 201 ASN A N 1
ATOM 1645 C CA . ASN A 1 201 ? -36.570 -6.232 -7.415 1.00 28.80 201 ASN A CA 1
ATOM 1646 C C . ASN A 1 201 ? -36.049 -7.018 -8.613 1.00 28.80 201 ASN A C 1
ATOM 1648 O O . ASN A 1 201 ? -34.862 -6.969 -8.940 1.00 28.80 201 ASN A O 1
ATOM 1652 N N . GLN A 1 202 ? -36.955 -7.792 -9.206 1.00 25.28 202 GLN A N 1
ATOM 1653 C CA . GLN A 1 202 ? -36.819 -8.406 -10.513 1.00 25.28 202 GLN A CA 1
ATOM 1654 C C . GLN A 1 202 ? -36.485 -7.305 -11.521 1.00 25.28 202 GLN A C 1
ATOM 1656 O O . GLN A 1 202 ? -37.366 -6.730 -12.157 1.00 25.28 202 GLN A O 1
ATOM 1661 N N . TYR A 1 203 ? -35.202 -6.997 -11.682 1.00 26.55 203 TYR A N 1
ATOM 1662 C CA . TYR A 1 203 ? -34.738 -6.331 -12.883 1.00 26.55 203 TYR A CA 1
ATOM 1663 C C . TYR A 1 203 ? -34.804 -7.355 -14.010 1.00 26.55 203 TYR A C 1
ATOM 1665 O O . TYR A 1 203 ? -33.870 -8.105 -14.282 1.00 26.55 203 TYR A O 1
ATOM 1673 N N . ASN A 1 204 ? -35.972 -7.374 -14.650 1.00 25.73 204 ASN A N 1
ATOM 1674 C CA . ASN A 1 204 ? -36.152 -7.801 -16.026 1.00 25.73 204 ASN A CA 1
ATOM 1675 C C . ASN A 1 204 ? -35.323 -6.878 -16.930 1.00 25.73 204 ASN A C 1
ATOM 1677 O O . ASN A 1 204 ? -35.867 -6.018 -17.619 1.00 25.73 204 ASN A O 1
ATOM 1681 N N . THR A 1 205 ? -34.005 -7.052 -16.942 1.00 28.56 205 THR A N 1
ATOM 1682 C CA . THR A 1 205 ? -33.152 -6.449 -17.965 1.00 28.56 205 THR A CA 1
ATOM 1683 C C . THR A 1 205 ? -32.682 -7.565 -18.878 1.00 28.56 205 THR A C 1
ATOM 1685 O O . THR A 1 205 ? -31.663 -8.215 -18.663 1.00 28.56 205 THR A O 1
ATOM 1688 N N . LYS A 1 206 ? -33.515 -7.809 -19.894 1.00 27.55 206 LYS A N 1
ATOM 1689 C CA . LYS A 1 206 ? -33.154 -8.504 -21.126 1.00 27.55 206 LYS A CA 1
ATOM 1690 C C . LYS A 1 206 ? -31.799 -8.000 -21.636 1.00 27.55 206 LYS A C 1
ATOM 1692 O O . LYS A 1 206 ? -31.606 -6.796 -21.767 1.00 27.55 206 LYS A O 1
ATOM 1697 N N . ASN A 1 207 ? -30.953 -8.955 -22.008 1.00 28.22 207 ASN A N 1
ATOM 1698 C CA . ASN A 1 207 ? -29.916 -8.861 -23.031 1.00 28.22 207 ASN A CA 1
ATOM 1699 C C . ASN A 1 207 ? -28.900 -7.722 -22.880 1.00 28.22 207 ASN A C 1
ATOM 1701 O O . ASN A 1 207 ? -28.996 -6.693 -23.535 1.00 28.22 207 ASN A O 1
ATOM 1705 N N . ASN A 1 208 ? -27.850 -7.992 -22.111 1.00 29.62 208 ASN A N 1
ATOM 1706 C CA . ASN A 1 208 ? -26.487 -7.724 -22.561 1.00 29.62 208 ASN A CA 1
ATOM 1707 C C . ASN A 1 208 ? -25.580 -8.753 -21.886 1.00 29.62 208 ASN A C 1
ATOM 1709 O O . ASN A 1 208 ? -24.985 -8.500 -20.840 1.00 29.62 208 ASN A O 1
ATOM 1713 N N . GLU A 1 209 ? -25.513 -9.942 -22.491 1.00 28.86 209 GLU A N 1
ATOM 1714 C CA . GLU A 1 209 ? -24.441 -10.919 -22.289 1.00 28.86 209 GLU A CA 1
ATOM 1715 C C . GLU A 1 209 ? -23.115 -10.302 -22.758 1.00 28.86 209 GLU A C 1
ATOM 1717 O O . GLU A 1 209 ? -22.524 -10.687 -23.761 1.00 28.86 209 GLU A O 1
ATOM 1722 N N . ILE A 1 210 ? -22.621 -9.298 -22.038 1.00 28.81 210 ILE A N 1
ATOM 1723 C CA . ILE A 1 210 ? -21.203 -8.981 -22.082 1.00 28.81 210 ILE A CA 1
ATOM 1724 C C . ILE A 1 210 ? -20.580 -10.018 -21.167 1.00 28.81 210 ILE A C 1
ATOM 1726 O O . ILE A 1 210 ? -20.479 -9.823 -19.954 1.00 28.81 210 ILE A O 1
ATOM 1730 N N . HIS A 1 211 ? -20.240 -11.164 -21.758 1.00 30.42 211 HIS A N 1
ATOM 1731 C CA . HIS A 1 211 ? -19.329 -12.133 -21.178 1.00 30.42 211 HIS A CA 1
ATOM 1732 C C . HIS A 1 211 ? -18.103 -11.373 -20.667 1.00 30.42 211 HIS A C 1
ATOM 1734 O O . HIS A 1 211 ? -17.190 -11.041 -21.421 1.00 30.42 211 HIS A O 1
ATOM 1740 N N . LYS A 1 212 ? -18.083 -11.062 -19.368 1.00 30.27 212 LYS A N 1
ATOM 1741 C CA . LYS A 1 212 ? -16.847 -10.717 -18.683 1.00 30.27 212 LYS A CA 1
ATOM 1742 C C . LYS A 1 212 ? -16.049 -12.010 -18.662 1.00 30.27 212 LYS A C 1
ATOM 1744 O O . LYS A 1 212 ? -16.258 -12.852 -17.792 1.00 30.27 212 LYS A O 1
ATOM 1749 N N . ASN A 1 213 ? -15.197 -12.176 -19.672 1.00 28.03 213 ASN A N 1
ATOM 1750 C CA . ASN A 1 213 ? -14.056 -13.076 -19.628 1.00 28.03 213 ASN A CA 1
ATOM 1751 C C . ASN A 1 213 ? -13.268 -12.711 -18.371 1.00 28.03 213 ASN A C 1
ATOM 1753 O O . ASN A 1 213 ? -12.442 -11.801 -18.362 1.00 28.03 213 ASN A O 1
ATOM 1757 N N . ILE A 1 214 ? -13.585 -13.379 -17.268 1.00 27.25 214 ILE A N 1
ATOM 1758 C CA . ILE A 1 214 ? -12.666 -13.495 -16.154 1.00 27.25 214 ILE A CA 1
ATOM 1759 C C . ILE A 1 214 ? -11.593 -14.429 -16.694 1.00 27.25 214 ILE A C 1
ATOM 1761 O O . ILE A 1 214 ? -11.738 -15.652 -16.630 1.00 27.25 214 ILE A O 1
ATOM 1765 N N . ASP A 1 215 ? -10.567 -13.838 -17.310 1.00 28.06 215 ASP A N 1
ATOM 1766 C CA . ASP A 1 215 ? -9.368 -14.540 -17.739 1.00 28.06 215 ASP A CA 1
ATOM 1767 C C . ASP A 1 215 ? -8.792 -15.238 -16.512 1.00 28.06 215 ASP A C 1
ATOM 1769 O O . ASP A 1 215 ? -8.105 -14.667 -15.663 1.00 28.06 215 ASP A O 1
ATOM 1773 N N . THR A 1 216 ? -9.147 -16.511 -16.382 1.00 26.89 216 THR A N 1
ATOM 1774 C CA . THR A 1 216 ? -8.596 -17.385 -15.368 1.00 26.89 216 THR A CA 1
ATOM 1775 C C . THR A 1 216 ? -7.220 -17.748 -15.896 1.00 26.89 216 THR A C 1
ATOM 1777 O O . THR A 1 216 ? -7.062 -18.721 -16.631 1.00 26.89 216 THR A O 1
ATOM 1780 N N . ILE A 1 217 ? -6.227 -16.906 -15.603 1.00 26.05 217 ILE A N 1
ATOM 1781 C CA . ILE A 1 217 ? -4.833 -17.151 -15.968 1.00 26.05 217 ILE A CA 1
ATOM 1782 C C . ILE A 1 217 ? -4.401 -18.434 -15.246 1.00 26.05 217 ILE A C 1
ATOM 1784 O O . ILE A 1 217 ? -4.033 -18.426 -14.070 1.00 26.05 217 ILE A O 1
ATOM 1788 N N . LYS A 1 218 ? -4.482 -19.568 -15.952 1.00 25.02 218 LYS A N 1
ATOM 1789 C CA . LYS A 1 218 ? -3.834 -20.822 -15.569 1.00 25.02 218 LYS A CA 1
ATOM 1790 C C . LYS A 1 218 ? -2.333 -20.603 -15.698 1.00 25.02 218 LYS A C 1
ATOM 1792 O O . LYS A 1 218 ? -1.770 -20.725 -16.780 1.00 25.02 218 LYS A O 1
ATOM 1797 N N . ILE A 1 219 ? -1.689 -20.270 -14.586 1.00 27.44 219 ILE A N 1
ATOM 1798 C CA . ILE A 1 219 ? -0.233 -20.298 -14.485 1.00 27.44 219 ILE A CA 1
ATOM 1799 C C . ILE A 1 219 ? 0.176 -21.773 -14.565 1.00 27.44 219 ILE A C 1
ATOM 1801 O O . ILE A 1 219 ? -0.016 -22.539 -13.621 1.00 27.44 219 ILE A O 1
ATOM 1805 N N . SER A 1 220 ? 0.670 -22.195 -15.726 1.00 31.09 220 SER A N 1
ATOM 1806 C CA . SER A 1 220 ? 1.284 -23.505 -15.909 1.00 31.09 220 SER A CA 1
ATOM 1807 C C . SER A 1 220 ? 2.616 -23.536 -15.161 1.00 31.09 220 SER A C 1
ATOM 1809 O O . SER A 1 220 ? 3.537 -22.792 -15.495 1.00 31.09 220 SER A O 1
ATOM 1811 N N . ASN A 1 221 ? 2.723 -24.406 -14.158 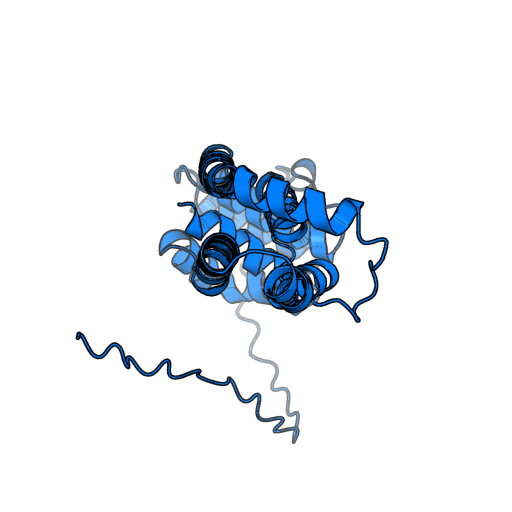1.00 29.42 221 ASN A N 1
ATOM 1812 C CA . ASN A 1 221 ? 3.979 -24.726 -13.487 1.00 29.42 221 ASN A CA 1
ATOM 1813 C C . ASN A 1 221 ? 4.920 -25.442 -14.470 1.00 29.42 221 ASN A C 1
ATOM 1815 O O . ASN A 1 221 ? 4.941 -26.667 -14.531 1.00 29.42 221 ASN A O 1
ATOM 1819 N N . SER A 1 222 ? 5.702 -24.696 -15.247 1.00 30.86 222 SER A N 1
ATOM 1820 C CA . SER A 1 222 ? 6.833 -25.234 -16.008 1.00 30.86 222 SER A CA 1
ATOM 1821 C C . SER A 1 222 ? 8.144 -24.788 -15.365 1.00 30.86 222 SER A C 1
ATOM 1823 O O . SER A 1 222 ? 8.928 -24.054 -15.958 1.00 30.86 222 SER A O 1
ATOM 1825 N N . LEU A 1 223 ? 8.377 -25.211 -14.124 1.00 29.20 223 LEU A N 1
ATOM 1826 C CA . LEU A 1 223 ? 9.722 -25.257 -13.558 1.00 29.20 223 LEU A CA 1
ATOM 1827 C C . LEU A 1 223 ? 10.244 -26.672 -13.801 1.00 29.20 223 LEU A C 1
ATOM 1829 O O . LEU A 1 223 ? 10.018 -27.578 -13.002 1.00 29.20 223 LEU A O 1
ATOM 1833 N N . LYS A 1 224 ? 10.883 -26.867 -14.960 1.00 30.45 224 LYS A N 1
ATOM 1834 C CA . LYS A 1 224 ? 11.821 -27.974 -15.136 1.00 30.45 224 LYS A CA 1
ATOM 1835 C C . LYS A 1 224 ? 13.042 -27.645 -14.281 1.00 30.45 224 LYS A C 1
ATOM 1837 O O . LYS A 1 224 ? 13.691 -26.629 -14.503 1.00 30.45 224 LYS A O 1
ATOM 1842 N N . LEU A 1 225 ? 13.257 -28.475 -13.269 1.00 26.16 225 LEU A N 1
ATOM 1843 C CA . LEU A 1 225 ? 14.504 -28.578 -12.526 1.00 26.16 225 LEU A CA 1
ATOM 1844 C C . LEU A 1 225 ? 15.553 -29.179 -13.466 1.00 26.16 225 LEU A C 1
ATOM 1846 O O . LEU A 1 225 ? 15.458 -30.362 -13.782 1.00 26.16 225 LEU A O 1
ATOM 1850 N N . GLU A 1 226 ? 16.509 -28.367 -13.899 1.00 32.94 226 GLU A N 1
ATOM 1851 C CA . GLU A 1 226 ? 17.862 -28.793 -14.278 1.00 32.94 226 GLU A CA 1
ATOM 1852 C C . GLU A 1 226 ? 18.859 -27.847 -13.607 1.00 32.94 226 GLU A C 1
ATOM 1854 O O . GLU A 1 226 ? 18.578 -26.623 -13.580 1.00 32.94 226 GLU A O 1
#

Organism: Strongyloides stercoralis (NCBI:txid6248)

Mean predicted aligned error: 13.63 Å

pLDDT: mean 73.19, std 22.38, range [25.02, 95.75]

Solvent-accessible surface area (backbone atoms only — not comparable to full-atom values): 13376 Å² total; per-residue (Å²): 94,50,37,36,32,46,20,44,41,50,59,47,29,72,58,33,58,68,58,39,52,52,46,51,51,24,62,74,28,53,37,56,61,56,42,50,52,53,50,53,62,42,25,74,67,55,25,54,75,66,31,35,49,51,40,48,58,60,53,55,75,43,45,69,54,39,54,56,48,47,60,56,48,72,71,40,88,59,84,47,87,89,50,37,43,58,64,52,44,63,75,70,44,55,76,65,60,35,50,52,45,51,52,53,48,46,52,53,51,48,49,60,73,67,28,49,61,49,71,66,54,45,52,52,43,63,78,43,34,72,61,55,44,29,60,58,78,46,92,68,55,70,67,61,50,47,53,50,52,48,56,46,47,71,75,28,75,84,45,93,57,40,65,60,52,52,49,41,52,42,53,49,47,28,67,73,70,52,91,59,56,79,80,71,64,55,87,70,82,69,82,81,71,79,77,70,82,74,71,80,77,80,77,84,70,80,84,78,87,71,77,75,77,73,79,74,79,77,80,77,87,79,78,79,90,127

Foldseek 3Di:
DLLQLLQLLVLLCLLVVVLVVQLVLCLQLLVLVVNLVSSLVSSVQQPDPVNSVVNVVLSVVCVVVNVVLCVQVVVPPCPDPVRSSLVSCVVVPDPVSSVVSVVSSVVSVCSNVVRDHDPVVCVVCVVCVVVSCCLSPNDDDPVVVLLVLVVLCVVCVPPPCSVSVSSSSQSSNCSNPNDDDPVSNDPPDDDPDDPDPPPDDPPPPPDDPPPPPPVPPPPDPPPDDD

Radius of gyration: 21.7 Å; Cα contacts (8 Å, |Δi|>4): 146; chains: 1; bounding box: 64×43×47 Å